Protein AF-A0A2V9UTZ0-F1 (afdb_monomer_lite)

Structure (mmCIF, N/CA/C/O backbone):
data_AF-A0A2V9UTZ0-F1
#
_entry.id   AF-A0A2V9UTZ0-F1
#
loop_
_atom_site.group_PDB
_atom_site.id
_atom_site.type_symbol
_atom_site.label_atom_id
_atom_site.label_alt_id
_atom_site.label_comp_id
_atom_site.label_asym_id
_atom_site.label_entity_id
_atom_site.label_seq_id
_atom_site.pdbx_PDB_ins_code
_atom_site.Cartn_x
_atom_site.Cartn_y
_atom_site.Cartn_z
_atom_site.occupancy
_atom_site.B_iso_or_equiv
_atom_site.auth_seq_id
_atom_site.auth_comp_id
_atom_site.auth_asym_id
_atom_site.auth_atom_id
_atom_site.pdbx_PDB_model_num
ATOM 1 N N . MET A 1 1 ? -20.875 19.526 -2.081 1.00 36.25 1 MET A N 1
ATOM 2 C CA . MET A 1 1 ? -20.129 18.302 -1.696 1.00 36.25 1 MET A CA 1
ATOM 3 C C . MET A 1 1 ? -19.630 18.525 -0.277 1.00 36.25 1 MET A C 1
ATOM 5 O O . MET A 1 1 ? -19.013 19.555 -0.045 1.00 36.25 1 MET A O 1
ATOM 9 N N . HIS A 1 2 ? -19.986 17.668 0.683 1.00 33.56 2 HIS A N 1
ATOM 10 C CA . HIS A 1 2 ? -19.673 17.905 2.100 1.00 33.56 2 HIS A CA 1
ATOM 11 C C . HIS A 1 2 ? -18.291 17.336 2.422 1.00 33.56 2 HIS A C 1
ATOM 13 O O . HIS A 1 2 ? -18.082 16.130 2.288 1.00 33.56 2 HIS A O 1
ATOM 19 N N . VAL A 1 3 ? -17.353 18.194 2.814 1.00 35.25 3 VAL A N 1
ATOM 20 C CA . VAL A 1 3 ? -15.988 17.794 3.173 1.00 35.25 3 VAL A CA 1
ATOM 21 C C . VAL A 1 3 ? -15.915 17.656 4.692 1.00 35.25 3 VAL A C 1
ATOM 23 O O . VAL A 1 3 ? -16.265 18.585 5.415 1.00 35.25 3 VAL A O 1
ATOM 26 N N . ARG A 1 4 ? -15.519 16.477 5.190 1.00 41.88 4 ARG A N 1
ATOM 27 C CA . ARG A 1 4 ? -15.403 16.212 6.633 1.00 41.88 4 ARG A CA 1
ATOM 28 C C . ARG A 1 4 ? -14.018 16.620 7.132 1.00 41.88 4 ARG A C 1
ATOM 30 O O . ARG A 1 4 ? -13.017 16.111 6.643 1.00 41.88 4 ARG A O 1
ATOM 37 N N . ARG A 1 5 ? -13.968 17.464 8.162 1.00 34.81 5 ARG A N 1
ATOM 38 C CA . ARG A 1 5 ? -12.756 17.758 8.939 1.00 34.81 5 ARG A CA 1
ATOM 39 C C . ARG A 1 5 ? -12.471 16.571 9.876 1.00 34.81 5 ARG A C 1
ATOM 41 O O . ARG A 1 5 ? -13.250 16.342 10.801 1.00 34.81 5 ARG A O 1
ATOM 48 N N . MET A 1 6 ? -11.409 15.792 9.651 1.00 32.22 6 MET A N 1
ATOM 49 C CA . MET A 1 6 ? -11.006 14.731 10.591 1.00 32.22 6 MET A CA 1
ATOM 50 C C . MET A 1 6 ? -10.227 15.344 11.766 1.00 32.22 6 MET A C 1
ATOM 52 O O . MET A 1 6 ? -9.135 15.873 11.600 1.00 32.22 6 MET A O 1
ATOM 56 N N . ARG A 1 7 ? -10.801 15.286 12.972 1.00 27.78 7 ARG A N 1
ATOM 57 C CA . ARG A 1 7 ? -10.094 15.444 14.256 1.00 27.78 7 ARG A CA 1
ATOM 58 C C . ARG A 1 7 ? -10.340 14.184 15.101 1.00 27.78 7 ARG A C 1
ATOM 60 O O . ARG A 1 7 ? -11.366 13.532 14.897 1.00 27.78 7 ARG A O 1
ATOM 67 N N . PRO A 1 8 ? -9.415 13.805 16.003 1.00 26.22 8 PRO A N 1
ATOM 68 C CA . PRO A 1 8 ? -9.357 12.450 16.542 1.00 26.22 8 PRO A CA 1
ATOM 69 C C . PRO A 1 8 ? -10.510 12.184 17.517 1.00 26.22 8 PRO A C 1
ATOM 71 O O . PRO A 1 8 ? -10.675 12.907 18.497 1.00 26.22 8 PRO A O 1
ATOM 74 N N . GLY A 1 9 ? -11.296 11.138 17.236 1.00 33.28 9 GLY A N 1
ATOM 75 C CA . GLY A 1 9 ? -12.363 10.639 18.114 1.00 33.28 9 GLY A CA 1
ATOM 76 C C . GLY A 1 9 ? -13.763 10.610 17.493 1.00 33.28 9 GLY A C 1
ATOM 77 O O . GLY A 1 9 ? -14.685 11.172 18.079 1.00 33.28 9 GLY A O 1
ATOM 78 N N . PHE A 1 10 ? -13.950 9.970 16.331 1.00 32.06 10 PHE A N 1
ATOM 79 C CA . PHE A 1 10 ? -15.261 9.911 15.670 1.00 32.06 10 PHE A CA 1
ATOM 80 C C . PHE A 1 10 ? -15.692 8.480 15.305 1.00 32.06 10 PHE A C 1
ATOM 82 O O . PHE A 1 10 ? -14.982 7.771 14.594 1.00 32.06 10 PHE A O 1
ATOM 89 N N . GLU A 1 11 ? -16.884 8.084 15.765 1.00 30.28 11 GLU A N 1
ATOM 90 C CA . GLU A 1 11 ? -17.618 6.895 15.315 1.00 30.28 11 GLU A CA 1
ATOM 91 C C . GLU A 1 11 ? -18.146 7.128 13.890 1.00 30.28 11 GLU A C 1
ATOM 93 O O . GLU A 1 11 ? -18.915 8.059 13.629 1.00 30.28 11 GLU A O 1
ATOM 98 N N . LEU A 1 12 ? -17.738 6.286 12.941 1.00 34.50 12 LEU A N 1
ATOM 99 C CA . LEU A 1 12 ? -18.191 6.374 11.556 1.00 34.50 12 LEU A CA 1
ATOM 100 C C . LEU A 1 12 ? -19.576 5.740 11.418 1.00 34.50 12 LEU A C 1
ATOM 102 O O . LEU A 1 12 ? -19.716 4.537 11.224 1.00 34.50 12 LEU A O 1
ATOM 106 N N . HIS A 1 13 ? -20.620 6.566 11.479 1.00 25.03 13 HIS A N 1
ATOM 107 C CA . HIS A 1 13 ? -21.911 6.182 10.920 1.00 25.03 13 HIS A CA 1
ATOM 108 C C . HIS A 1 13 ? -21.806 6.205 9.389 1.00 25.03 13 HIS A C 1
ATOM 110 O O . HIS A 1 13 ? -21.403 7.222 8.805 1.00 25.03 13 HIS A O 1
ATOM 116 N N . GLU A 1 14 ? -22.156 5.082 8.754 1.00 39.69 14 GLU A N 1
ATOM 117 C CA . GLU A 1 14 ? -22.289 4.930 7.304 1.00 39.69 14 GLU A CA 1
ATOM 118 C C . GLU A 1 14 ? -23.330 5.923 6.768 1.00 39.69 14 GLU A C 1
ATOM 120 O O . GLU A 1 14 ? -24.513 5.631 6.628 1.00 39.69 14 GLU A O 1
ATOM 125 N N . THR A 1 15 ? -22.889 7.133 6.448 1.00 31.72 15 THR A N 1
ATOM 126 C CA . THR A 1 15 ? -23.622 8.044 5.576 1.00 31.72 15 THR A CA 1
ATOM 127 C C . THR A 1 15 ? -22.707 8.389 4.418 1.00 31.72 15 THR A C 1
ATOM 129 O O . THR A 1 15 ? -21.852 9.253 4.555 1.00 31.72 15 THR A O 1
ATOM 132 N N . CYS A 1 16 ? -22.852 7.628 3.324 1.00 32.53 16 CYS A N 1
ATOM 133 C CA . CYS A 1 16 ? -22.818 7.978 1.888 1.00 32.53 16 CYS A CA 1
ATOM 134 C C . CYS A 1 16 ? -21.792 9.007 1.314 1.00 32.53 16 CYS A C 1
ATOM 136 O O . CYS A 1 16 ? -21.697 9.157 0.101 1.00 32.53 16 CYS A O 1
ATOM 138 N N . GLY A 1 17 ? -20.992 9.713 2.115 1.00 29.55 17 GLY A N 1
ATOM 139 C CA . GLY A 1 17 ? -20.201 10.886 1.724 1.00 29.55 17 GLY A CA 1
ATOM 140 C C . GLY A 1 17 ? -18.708 10.630 1.520 1.00 29.55 17 GLY A C 1
ATOM 141 O O . GLY A 1 17 ? -18.060 11.387 0.805 1.00 29.55 17 GLY A O 1
ATOM 142 N N . THR A 1 18 ? -18.152 9.543 2.061 1.00 35.81 18 THR A N 1
ATOM 143 C CA . THR A 1 18 ? -16.745 9.152 1.829 1.00 35.81 18 THR A CA 1
ATOM 144 C C . THR A 1 18 ? -16.517 8.576 0.431 1.00 35.81 18 THR A C 1
ATOM 146 O O . THR A 1 18 ? -15.389 8.528 -0.045 1.00 35.81 18 THR A O 1
ATOM 149 N N . ARG A 1 19 ? -17.590 8.197 -0.276 1.00 37.75 19 ARG A N 1
ATOM 150 C CA . ARG A 1 19 ? -17.518 7.580 -1.610 1.00 37.75 19 ARG A CA 1
ATOM 151 C C . ARG A 1 19 ? -17.192 8.573 -2.736 1.00 37.75 19 ARG A C 1
ATOM 153 O O . ARG A 1 19 ? -16.808 8.147 -3.819 1.00 37.75 19 ARG A O 1
ATOM 160 N N . LEU A 1 20 ? -17.336 9.881 -2.497 1.00 33.38 20 LEU A N 1
ATOM 161 C CA . LEU A 1 20 ? -17.210 10.920 -3.531 1.00 33.38 20 LEU A CA 1
ATOM 162 C C . LEU A 1 20 ? -15.952 11.787 -3.412 1.00 33.38 20 LEU A C 1
ATOM 164 O O . LEU A 1 20 ? -15.535 12.357 -4.418 1.00 33.38 20 LEU A O 1
ATOM 168 N N . LEU A 1 21 ? -15.315 11.850 -2.237 1.00 36.44 21 LEU A N 1
ATOM 169 C CA . LEU A 1 21 ? -14.061 12.596 -2.054 1.00 36.44 21 LEU A CA 1
ATOM 170 C C . LEU A 1 21 ? -12.923 12.046 -2.930 1.00 36.44 21 LEU A C 1
ATOM 172 O O . LEU A 1 21 ? -12.140 12.821 -3.466 1.00 36.44 21 LEU A O 1
ATOM 176 N N . PHE A 1 22 ? -12.912 10.740 -3.205 1.00 42.22 22 PHE A N 1
ATOM 177 C CA . PHE A 1 22 ? -11.868 10.117 -4.024 1.00 42.22 22 PHE A CA 1
ATOM 178 C C . PHE A 1 22 ? -12.169 10.064 -5.526 1.00 42.22 22 PHE A C 1
ATOM 180 O O . PHE A 1 22 ? -11.245 9.980 -6.330 1.00 42.22 22 PHE A O 1
ATOM 187 N N . HIS A 1 23 ? -13.437 10.156 -5.948 1.00 36.16 23 HIS A N 1
ATOM 188 C CA . HIS A 1 23 ? -13.762 10.119 -7.380 1.00 36.16 23 HIS A CA 1
ATOM 189 C C . HIS A 1 23 ? -13.484 11.447 -8.101 1.00 36.16 23 HIS A C 1
ATOM 191 O O . HIS A 1 23 ? -13.494 11.470 -9.328 1.00 36.16 23 HIS A O 1
ATOM 197 N N . LEU A 1 24 ? -13.232 12.534 -7.363 1.00 37.47 24 LEU A N 1
ATOM 198 C CA . LEU A 1 24 ? -12.964 13.867 -7.915 1.00 37.47 24 LEU A CA 1
ATOM 199 C C . LEU A 1 24 ? -11.537 14.372 -7.661 1.00 37.47 24 LEU A C 1
ATOM 201 O O . LEU A 1 24 ? -11.143 15.367 -8.260 1.00 37.47 24 LEU A O 1
ATOM 205 N N . MET A 1 25 ? -10.698 13.598 -6.965 1.00 34.91 25 MET A N 1
ATOM 206 C CA . MET A 1 25 ? -9.233 13.684 -7.085 1.00 34.91 25 MET A CA 1
ATOM 207 C C . MET A 1 25 ? -8.747 13.155 -8.457 1.00 34.91 25 MET A C 1
ATOM 209 O O . MET A 1 25 ? -7.658 12.612 -8.584 1.00 34.91 25 MET A O 1
ATOM 213 N N . LYS A 1 26 ? -9.577 13.230 -9.503 1.00 38.88 26 LYS A N 1
ATOM 214 C CA . LYS A 1 26 ? -9.289 12.706 -10.845 1.00 38.88 26 LYS A CA 1
ATOM 215 C C . LYS A 1 26 ? -8.538 13.689 -11.737 1.00 38.88 26 LYS A C 1
ATOM 217 O O . LYS A 1 26 ? -8.072 13.278 -12.792 1.00 38.88 26 LYS A O 1
ATOM 222 N N . CYS A 1 27 ? -8.413 14.956 -11.338 1.00 30.81 27 CYS A N 1
ATOM 223 C CA . CYS A 1 27 ? -7.984 15.999 -12.272 1.00 30.81 27 CYS A CA 1
ATOM 224 C C . CYS A 1 27 ? -6.836 16.904 -11.802 1.00 30.81 27 CYS A C 1
ATOM 226 O O . CYS A 1 27 ? -6.507 17.810 -12.557 1.00 30.81 27 CYS A O 1
ATOM 228 N N . TYR A 1 28 ? -6.206 16.706 -10.632 1.00 41.19 28 TYR A N 1
ATOM 229 C CA . TYR A 1 28 ? -5.175 17.672 -10.194 1.00 41.19 28 TYR A CA 1
ATOM 230 C C . TYR A 1 28 ? -3.821 17.138 -9.714 1.00 41.19 28 TYR A C 1
ATOM 232 O O . TYR A 1 28 ? -2.899 17.931 -9.595 1.00 41.19 28 TYR A O 1
ATOM 240 N N . ASN A 1 29 ? -3.621 15.828 -9.556 1.00 41.28 29 ASN A N 1
ATOM 241 C CA . ASN A 1 29 ? -2.290 15.289 -9.219 1.00 41.28 29 ASN A CA 1
ATOM 242 C C . ASN A 1 29 ? -1.691 14.437 -10.343 1.00 41.28 29 ASN A C 1
ATOM 244 O O . ASN A 1 29 ? -1.031 13.433 -10.111 1.00 41.28 29 ASN A O 1
ATOM 248 N N . ALA A 1 30 ? -1.899 14.866 -11.590 1.00 35.22 30 ALA A N 1
ATOM 249 C CA . ALA A 1 30 ? -1.302 14.227 -12.760 1.00 35.22 30 ALA A CA 1
ATOM 250 C C . ALA A 1 30 ? 0.136 14.695 -13.066 1.00 35.22 30 ALA A C 1
ATOM 252 O O . ALA A 1 30 ? 0.679 14.252 -14.072 1.00 35.22 30 ALA A O 1
ATOM 253 N N . TYR A 1 31 ? 0.766 15.565 -12.258 1.00 39.22 31 TYR A N 1
ATOM 254 C CA . TYR A 1 31 ? 2.017 16.198 -12.706 1.00 39.22 31 TYR A CA 1
ATOM 255 C C . TYR A 1 31 ? 3.186 16.367 -11.728 1.00 39.22 31 TYR A C 1
ATOM 257 O O . TYR A 1 31 ? 4.165 16.958 -12.158 1.00 39.22 31 TYR A O 1
ATOM 265 N N . ASN A 1 32 ? 3.191 15.839 -10.492 1.00 33.00 32 ASN A N 1
ATOM 266 C CA . ASN A 1 32 ? 4.404 15.975 -9.648 1.00 33.00 32 ASN A CA 1
ATOM 267 C C . ASN A 1 32 ? 4.699 14.885 -8.591 1.00 33.00 32 ASN A C 1
ATOM 269 O O . ASN A 1 32 ? 5.590 15.077 -7.772 1.00 33.00 32 ASN A O 1
ATOM 273 N N . SER A 1 33 ? 4.046 13.717 -8.597 1.00 33.78 33 SER A N 1
ATOM 274 C CA . SER A 1 33 ? 4.231 12.725 -7.508 1.00 33.78 33 SER A CA 1
ATOM 275 C C . SER A 1 33 ? 5.371 11.696 -7.706 1.00 33.78 33 SER A C 1
ATOM 277 O O . SER A 1 33 ? 5.552 10.819 -6.870 1.00 33.78 33 SER A O 1
ATOM 279 N N . TYR A 1 34 ? 6.201 11.773 -8.758 1.00 44.84 34 TYR A N 1
ATOM 280 C CA . TYR A 1 34 ? 7.215 10.721 -9.002 1.00 44.84 34 TYR A CA 1
ATOM 281 C C . TYR A 1 34 ? 8.632 11.174 -9.339 1.00 44.84 34 TYR A C 1
ATOM 283 O O . TYR A 1 34 ? 9.409 10.386 -9.867 1.00 44.84 34 TYR A O 1
ATOM 291 N N . ASN A 1 35 ? 9.011 12.390 -8.957 1.00 40.16 35 ASN A N 1
ATOM 292 C CA . ASN A 1 35 ? 10.421 12.754 -8.850 1.00 40.16 35 ASN A CA 1
ATOM 293 C C . ASN A 1 35 ? 10.686 13.223 -7.420 1.00 40.16 35 ASN A C 1
ATOM 295 O O . ASN A 1 35 ? 10.370 14.355 -7.078 1.00 40.16 35 ASN A O 1
ATOM 299 N N . GLY A 1 36 ? 11.260 12.358 -6.582 1.00 35.84 36 GLY A N 1
ATOM 300 C CA . GLY A 1 36 ? 11.850 12.802 -5.314 1.00 35.84 36 GLY A CA 1
ATOM 301 C C . GLY A 1 36 ? 11.216 12.284 -4.028 1.00 35.84 36 GLY A C 1
ATOM 302 O O . GLY A 1 36 ? 11.577 12.770 -2.960 1.00 35.84 36 GLY A O 1
ATOM 303 N N . GLY A 1 37 ? 10.369 11.255 -4.080 1.00 35.59 37 GLY A N 1
ATOM 304 C CA . GLY A 1 37 ? 10.267 10.343 -2.943 1.00 35.59 37 GLY A CA 1
ATOM 305 C C . GLY A 1 37 ? 11.599 9.612 -2.829 1.00 35.59 37 GLY A C 1
ATOM 306 O O . GLY A 1 37 ? 11.786 8.571 -3.454 1.00 35.59 37 GLY A O 1
ATOM 307 N N . SER A 1 38 ? 12.560 10.222 -2.133 1.00 38.72 38 SER A N 1
ATOM 308 C CA . SER A 1 38 ? 13.765 9.549 -1.671 1.00 38.72 38 SER A CA 1
ATOM 309 C C . SER A 1 38 ? 13.305 8.239 -1.046 1.00 38.72 38 SER A C 1
ATOM 311 O O . SER A 1 38 ? 12.709 8.243 0.028 1.00 38.72 38 SER A O 1
ATOM 313 N N . MET A 1 39 ? 13.557 7.112 -1.715 1.00 44.69 39 MET A N 1
ATOM 314 C CA . MET A 1 39 ? 13.852 5.906 -0.961 1.00 44.69 39 MET A CA 1
ATOM 315 C C . MET A 1 39 ? 14.998 6.335 -0.056 1.00 44.69 39 MET A C 1
ATOM 317 O O . MET A 1 39 ? 16.130 6.418 -0.533 1.00 44.69 39 MET A O 1
ATOM 321 N N . LYS A 1 40 ? 14.704 6.717 1.195 1.00 47.12 40 LYS A N 1
ATOM 322 C CA . LYS A 1 40 ? 15.730 6.935 2.211 1.00 47.12 40 LYS A CA 1
ATOM 323 C C . LYS A 1 40 ? 16.625 5.718 2.120 1.00 47.12 40 LYS A C 1
ATOM 325 O O . LYS A 1 40 ? 16.148 4.622 2.383 1.00 47.12 40 LYS A O 1
ATOM 330 N N . GLN A 1 41 ? 17.843 5.944 1.632 1.00 47.09 41 GLN A N 1
ATOM 331 C CA . GLN A 1 41 ? 18.779 4.977 1.065 1.00 47.09 41 GLN A CA 1
ATOM 332 C C . GLN A 1 41 ? 18.635 3.566 1.665 1.00 47.09 41 GLN A C 1
ATOM 334 O O . GLN A 1 41 ? 19.378 3.172 2.566 1.00 47.09 41 GLN A O 1
ATOM 339 N N . SER A 1 42 ? 17.677 2.782 1.171 1.00 57.75 42 SER A N 1
ATOM 340 C CA . SER A 1 42 ? 17.654 1.358 1.451 1.00 57.75 42 SER A CA 1
ATOM 341 C C . SER A 1 42 ? 18.832 0.787 0.677 1.00 57.75 42 SER A C 1
ATOM 343 O O . SER A 1 42 ? 19.100 1.180 -0.462 1.00 57.75 42 SER A O 1
ATOM 345 N N . ARG A 1 43 ? 19.629 -0.064 1.325 1.00 76.56 43 ARG A N 1
ATOM 346 C CA . ARG A 1 43 ? 20.765 -0.697 0.654 1.00 76.56 43 ARG A CA 1
ATOM 347 C C . ARG A 1 43 ? 20.217 -1.485 -0.530 1.00 76.56 43 ARG A C 1
ATOM 349 O O . ARG A 1 43 ? 19.523 -2.477 -0.337 1.00 76.56 43 ARG A O 1
ATOM 356 N N . THR A 1 44 ? 20.502 -1.023 -1.740 1.00 78.31 44 THR A N 1
ATOM 357 C CA . THR A 1 44 ? 20.091 -1.711 -2.958 1.00 78.31 44 THR A CA 1
ATOM 358 C C . THR A 1 44 ? 21.111 -2.785 -3.302 1.00 78.31 44 THR A C 1
ATOM 360 O O . THR A 1 44 ? 22.313 -2.632 -3.072 1.00 78.31 44 THR A O 1
ATOM 363 N N . MET A 1 45 ? 20.629 -3.891 -3.862 1.00 86.94 45 MET A N 1
ATOM 364 C CA . MET A 1 45 ? 21.480 -4.924 -4.437 1.00 86.94 45 MET A CA 1
ATOM 365 C C . MET A 1 45 ? 21.134 -5.112 -5.910 1.00 86.94 45 MET A C 1
ATOM 367 O O . MET A 1 45 ? 19.966 -5.065 -6.294 1.00 86.94 45 MET A O 1
ATOM 371 N N . VAL A 1 46 ? 22.153 -5.312 -6.747 1.00 88.88 46 VAL A N 1
ATOM 372 C CA . VAL A 1 46 ? 21.953 -5.539 -8.181 1.00 88.88 46 VAL A CA 1
ATOM 373 C C . VAL A 1 46 ? 21.704 -7.023 -8.418 1.00 88.88 46 VAL A C 1
ATOM 375 O O . VAL A 1 46 ? 22.579 -7.851 -8.172 1.00 88.88 46 VAL A O 1
ATOM 378 N N . LEU A 1 47 ? 20.522 -7.349 -8.937 1.00 86.62 47 LEU A N 1
ATOM 379 C CA . LEU A 1 47 ? 20.178 -8.691 -9.394 1.00 86.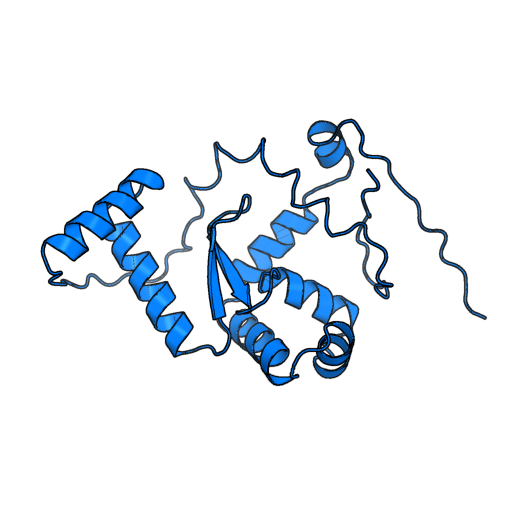62 47 LEU A CA 1
ATOM 380 C C . LEU A 1 47 ? 20.127 -8.721 -10.926 1.00 86.62 47 LEU A C 1
ATOM 382 O O . LEU A 1 47 ? 19.387 -7.960 -11.547 1.00 86.62 47 LEU A O 1
ATOM 386 N N . SER A 1 48 ? 20.880 -9.635 -11.541 1.00 89.25 48 SER A N 1
ATOM 387 C CA . SER A 1 48 ? 20.751 -9.924 -12.972 1.00 89.25 48 SER A CA 1
ATOM 388 C C . SER A 1 48 ? 19.646 -10.956 -13.190 1.00 89.25 48 SER A C 1
ATOM 390 O O . SER A 1 48 ? 19.711 -12.057 -12.644 1.00 89.25 48 SER A O 1
ATOM 392 N N . MET A 1 49 ? 18.629 -10.615 -13.986 1.00 87.94 49 MET A N 1
ATOM 393 C CA . MET A 1 49 ? 17.505 -11.507 -14.287 1.00 87.94 49 MET A CA 1
ATOM 394 C C . MET A 1 49 ? 17.325 -11.708 -15.791 1.00 87.94 49 MET A C 1
ATOM 396 O O . MET A 1 49 ? 17.506 -10.788 -16.591 1.00 87.94 49 MET A O 1
ATOM 400 N N . ARG A 1 50 ? 16.919 -12.919 -16.182 1.00 92.38 50 ARG A N 1
ATOM 401 C CA . ARG A 1 50 ? 16.546 -13.247 -17.562 1.00 92.38 50 ARG A CA 1
ATOM 402 C C . ARG A 1 50 ? 15.032 -13.332 -17.661 1.00 92.38 50 ARG A C 1
ATOM 404 O O . ARG A 1 50 ? 14.411 -14.175 -17.023 1.00 92.38 50 ARG A O 1
ATOM 411 N N . LEU A 1 51 ? 14.448 -12.469 -18.484 1.00 94.31 51 LEU A N 1
ATOM 412 C CA . LEU A 1 51 ? 13.021 -12.489 -18.786 1.00 94.31 51 LEU A CA 1
ATOM 413 C C . LEU A 1 51 ? 12.801 -13.022 -20.205 1.00 94.31 51 LEU A C 1
ATOM 415 O O . LEU A 1 51 ? 13.549 -12.645 -21.111 1.00 94.31 51 LEU A O 1
ATOM 419 N N . PRO A 1 52 ? 11.749 -13.827 -20.440 1.00 97.56 52 PRO A N 1
ATOM 420 C CA . PRO A 1 52 ? 11.291 -14.110 -21.794 1.00 97.56 52 PRO A CA 1
ATOM 421 C C . PRO A 1 52 ? 11.075 -12.809 -22.575 1.00 97.56 52 PRO A C 1
ATOM 423 O O . PRO A 1 52 ? 10.598 -11.820 -22.009 1.00 97.56 52 PRO A O 1
ATOM 426 N N . VAL A 1 53 ? 11.376 -12.809 -23.878 1.00 97.19 53 VAL A N 1
ATOM 427 C CA . VAL A 1 53 ? 11.325 -11.603 -24.732 1.00 97.19 53 VAL A CA 1
ATOM 428 C C . VAL A 1 53 ? 9.983 -10.873 -24.609 1.00 97.19 53 VAL A C 1
ATOM 430 O O . VAL A 1 53 ? 9.950 -9.657 -24.410 1.00 97.19 53 VAL A O 1
ATOM 433 N N . GLU A 1 54 ? 8.873 -11.612 -24.630 1.00 97.56 54 GLU A N 1
ATOM 434 C CA . GLU A 1 54 ? 7.527 -11.042 -24.501 1.00 97.56 54 GLU A CA 1
ATOM 435 C C . GLU A 1 54 ? 7.251 -10.446 -23.112 1.00 97.56 54 GLU A C 1
ATOM 437 O O . GLU A 1 54 ? 6.604 -9.402 -22.995 1.00 97.56 54 GLU A O 1
ATOM 442 N N . SER A 1 55 ? 7.799 -11.037 -22.046 1.00 96.75 55 SER A N 1
ATOM 443 C CA . SER A 1 55 ? 7.756 -10.440 -20.705 1.00 96.75 55 SER A CA 1
ATOM 444 C C . SER A 1 55 ? 8.569 -9.149 -20.645 1.00 96.75 55 SER A C 1
ATOM 446 O O . SER A 1 55 ? 8.069 -8.152 -20.132 1.00 96.75 55 SER A O 1
ATOM 448 N N . GLY A 1 56 ? 9.759 -9.117 -21.251 1.00 96.25 56 GLY A N 1
ATOM 449 C CA . GLY A 1 56 ? 10.569 -7.901 -21.353 1.00 96.25 56 GLY A CA 1
ATOM 450 C C . GLY A 1 56 ? 9.880 -6.779 -22.144 1.00 96.25 56 GLY A C 1
ATOM 451 O O . GLY A 1 56 ? 10.004 -5.604 -21.795 1.00 96.25 56 GLY A O 1
ATOM 452 N N . LYS A 1 57 ? 9.104 -7.110 -23.186 1.00 97.00 57 LYS A N 1
ATOM 453 C CA . LYS A 1 57 ? 8.264 -6.137 -23.912 1.00 97.00 57 LYS A CA 1
ATOM 454 C C . LYS A 1 57 ? 7.114 -5.614 -23.045 1.00 97.00 57 LYS A C 1
ATOM 456 O O . LYS A 1 57 ? 6.851 -4.413 -23.042 1.00 97.00 57 LYS A O 1
ATOM 461 N N . ARG A 1 58 ? 6.424 -6.487 -22.298 1.00 96.31 58 ARG A N 1
ATOM 462 C CA . ARG A 1 58 ? 5.365 -6.091 -21.344 1.00 96.31 58 ARG A CA 1
ATOM 463 C C . ARG A 1 58 ? 5.901 -5.171 -20.247 1.00 96.31 58 ARG A C 1
ATOM 465 O O . ARG A 1 58 ? 5.308 -4.127 -19.998 1.00 96.31 58 ARG A O 1
ATOM 472 N N . LEU A 1 59 ? 7.041 -5.523 -19.660 1.00 95.44 59 LEU A N 1
ATOM 473 C CA . LEU A 1 59 ? 7.723 -4.724 -18.646 1.00 95.44 59 LEU A CA 1
ATOM 474 C C . LEU A 1 59 ? 8.076 -3.328 -19.173 1.00 95.44 59 LEU A C 1
ATOM 476 O O . LEU A 1 59 ? 7.743 -2.335 -18.536 1.00 95.44 59 LEU A O 1
ATOM 480 N N . ARG A 1 60 ? 8.681 -3.234 -20.366 1.00 95.19 60 ARG A N 1
ATOM 481 C CA . ARG A 1 60 ? 8.998 -1.939 -20.990 1.00 95.19 60 ARG A CA 1
ATOM 482 C C . ARG A 1 60 ? 7.761 -1.079 -21.235 1.00 95.19 60 ARG A C 1
ATOM 484 O O . ARG A 1 60 ? 7.816 0.126 -21.032 1.00 95.19 60 ARG A O 1
ATOM 491 N N . ARG A 1 61 ? 6.625 -1.681 -21.605 1.00 95.19 61 ARG A N 1
ATOM 492 C CA . ARG A 1 61 ? 5.354 -0.946 -21.719 1.00 95.19 61 ARG A CA 1
ATOM 493 C C . ARG A 1 61 ? 4.888 -0.378 -20.380 1.00 95.19 61 ARG A C 1
ATOM 495 O O . ARG A 1 61 ? 4.389 0.740 -20.353 1.00 95.19 61 ARG A O 1
ATOM 502 N N . ILE A 1 62 ? 5.039 -1.124 -19.285 1.00 91.25 62 ILE A N 1
ATOM 503 C CA . ILE A 1 62 ? 4.745 -0.614 -17.937 1.00 91.25 62 ILE A CA 1
ATOM 504 C C . ILE A 1 62 ? 5.686 0.548 -17.617 1.00 91.25 62 ILE A C 1
ATOM 506 O O . ILE A 1 62 ? 5.203 1.630 -17.311 1.00 91.25 62 ILE A O 1
ATOM 510 N N . ALA A 1 63 ? 6.995 0.353 -17.783 1.00 92.25 63 ALA A N 1
ATOM 511 C CA . ALA A 1 63 ? 8.005 1.369 -17.503 1.00 92.25 63 ALA A CA 1
ATOM 512 C C . ALA A 1 63 ? 7.720 2.690 -18.243 1.00 92.25 63 ALA A C 1
ATOM 514 O O . ALA A 1 63 ? 7.599 3.740 -17.617 1.00 92.25 63 ALA A O 1
ATOM 515 N N . ASN A 1 64 ? 7.467 2.616 -19.553 1.00 92.38 64 ASN A N 1
ATOM 516 C CA . ASN A 1 64 ? 7.182 3.787 -20.383 1.00 92.38 64 ASN A CA 1
ATOM 517 C C . ASN A 1 64 ? 5.917 4.544 -19.949 1.00 92.38 64 ASN A C 1
ATOM 519 O O . ASN A 1 64 ? 5.900 5.768 -20.012 1.00 92.38 64 ASN A O 1
ATOM 523 N N . ARG A 1 65 ? 4.862 3.846 -19.497 1.00 88.12 65 ARG A N 1
ATOM 524 C CA . ARG A 1 65 ? 3.619 4.499 -19.037 1.00 88.12 65 ARG A CA 1
ATOM 525 C C . ARG A 1 65 ? 3.816 5.339 -17.777 1.00 88.12 65 ARG A C 1
ATOM 527 O O . ARG A 1 65 ? 3.064 6.284 -17.576 1.00 88.12 65 ARG A O 1
ATOM 534 N N . HIS A 1 66 ? 4.799 4.990 -16.953 1.00 81.94 66 HIS A N 1
ATOM 535 C CA . HIS A 1 66 ? 5.074 5.668 -15.687 1.00 81.94 66 HIS A CA 1
ATOM 536 C C . HIS A 1 66 ? 6.346 6.532 -15.726 1.00 81.94 66 HIS A C 1
ATOM 538 O O . HIS A 1 66 ? 6.728 7.083 -14.699 1.00 81.94 66 HIS A O 1
ATOM 544 N N . GLY A 1 67 ? 7.010 6.654 -16.885 1.00 87.69 67 GLY A N 1
ATOM 545 C CA . GLY A 1 67 ? 8.280 7.381 -17.004 1.00 87.69 67 GLY A CA 1
ATOM 546 C C . GLY A 1 67 ? 9.449 6.712 -16.270 1.00 87.69 67 GLY A C 1
ATOM 547 O O . GLY A 1 67 ? 10.400 7.384 -15.887 1.00 87.69 67 GLY A O 1
ATOM 548 N N . TRP A 1 68 ? 9.377 5.400 -16.042 1.00 89.06 68 TRP A N 1
ATOM 549 C CA . TRP A 1 68 ? 10.395 4.623 -15.331 1.00 89.06 68 TRP A CA 1
ATOM 550 C C . TRP A 1 68 ? 11.403 3.991 -16.286 1.00 89.06 68 TRP A C 1
ATOM 552 O O . TRP A 1 68 ? 11.093 3.714 -17.449 1.00 89.06 68 TRP A O 1
ATOM 562 N N . THR A 1 69 ? 12.591 3.657 -15.778 1.00 92.06 69 THR A N 1
ATOM 563 C CA . THR A 1 69 ? 13.473 2.736 -16.499 1.00 92.06 69 THR A CA 1
ATOM 564 C C . THR A 1 69 ? 12.940 1.302 -16.406 1.00 92.06 69 THR A C 1
ATOM 566 O O . THR A 1 69 ? 12.155 0.946 -15.521 1.00 92.06 69 THR A O 1
ATOM 569 N N . ALA A 1 70 ? 13.390 0.426 -17.310 1.00 91.44 70 ALA A N 1
ATOM 570 C CA . ALA A 1 70 ? 13.066 -0.998 -17.219 1.00 91.44 70 ALA A CA 1
ATOM 571 C C . ALA A 1 70 ? 13.575 -1.624 -15.905 1.00 91.44 70 ALA A C 1
ATOM 573 O O . ALA A 1 70 ? 12.941 -2.542 -15.384 1.00 91.44 70 ALA A O 1
ATOM 574 N N . SER A 1 71 ? 14.688 -1.116 -15.364 1.00 90.12 71 SER A N 1
ATOM 575 C CA . SER A 1 71 ? 15.241 -1.563 -14.084 1.00 90.12 71 SER A CA 1
ATOM 576 C C . SER A 1 71 ? 14.335 -1.163 -12.920 1.00 90.12 71 SER A C 1
ATOM 578 O O . SER A 1 71 ? 13.986 -2.020 -12.113 1.00 90.12 71 SER A O 1
ATOM 580 N N . ASP A 1 72 ? 13.869 0.089 -12.879 1.00 89.94 72 ASP A N 1
ATOM 581 C CA . ASP A 1 72 ? 12.972 0.573 -11.816 1.00 89.94 72 ASP A CA 1
ATOM 582 C C . ASP A 1 72 ? 11.649 -0.194 -11.806 1.00 89.94 72 ASP A C 1
ATOM 584 O O . ASP A 1 72 ? 11.180 -0.634 -10.757 1.00 89.94 72 ASP A O 1
ATOM 588 N N . ALA A 1 73 ? 11.064 -0.409 -12.989 1.00 91.38 73 ALA A N 1
ATOM 589 C CA . ALA A 1 73 ? 9.853 -1.208 -13.124 1.00 91.38 73 ALA A CA 1
ATOM 590 C C . ALA A 1 73 ? 10.079 -2.661 -12.671 1.00 91.38 73 ALA A C 1
ATOM 592 O O . ALA A 1 73 ? 9.197 -3.251 -12.051 1.00 91.38 73 ALA A O 1
ATOM 593 N N . SER A 1 74 ? 11.255 -3.235 -12.952 1.00 92.56 74 SER A N 1
ATOM 594 C CA . SER A 1 74 ? 11.599 -4.596 -12.515 1.00 92.56 74 SER A CA 1
ATOM 595 C C . SER A 1 74 ? 11.711 -4.679 -11.000 1.00 92.56 74 SER A C 1
ATOM 597 O O . SER A 1 74 ? 11.066 -5.530 -10.397 1.00 92.56 74 SER A O 1
ATOM 599 N N . ALA A 1 75 ? 12.493 -3.784 -10.390 1.00 91.19 75 ALA A N 1
ATOM 600 C CA . ALA A 1 75 ? 12.700 -3.749 -8.947 1.00 91.19 75 ALA A CA 1
ATOM 601 C C . ALA A 1 75 ? 11.366 -3.606 -8.203 1.00 91.19 75 ALA A C 1
ATOM 603 O O . ALA A 1 75 ? 11.080 -4.387 -7.302 1.00 91.19 75 ALA A O 1
ATOM 604 N N . ARG A 1 76 ? 10.499 -2.688 -8.653 1.00 90.44 76 ARG A N 1
ATOM 605 C CA . ARG A 1 76 ? 9.159 -2.491 -8.078 1.00 90.44 76 ARG A CA 1
ATOM 606 C C . ARG A 1 76 ? 8.289 -3.737 -8.179 1.00 90.44 76 ARG A C 1
ATOM 608 O O . ARG A 1 76 ? 7.731 -4.173 -7.183 1.00 90.44 76 ARG A O 1
ATOM 615 N N . LEU A 1 77 ? 8.179 -4.334 -9.366 1.00 92.19 77 LEU A N 1
ATOM 616 C CA . LEU A 1 77 ? 7.321 -5.508 -9.555 1.00 92.19 77 LEU A CA 1
ATOM 617 C C . LEU A 1 77 ? 7.820 -6.734 -8.780 1.00 92.19 77 LEU A C 1
ATOM 619 O O . LEU A 1 77 ? 6.999 -7.544 -8.346 1.00 92.19 77 LEU A O 1
ATOM 623 N N . VAL A 1 78 ? 9.139 -6.872 -8.608 1.00 94.25 78 VAL A N 1
ATOM 624 C CA . VAL A 1 78 ? 9.739 -7.913 -7.763 1.00 94.25 78 VAL A CA 1
ATOM 625 C C . VAL A 1 78 ? 9.405 -7.663 -6.297 1.00 94.25 78 VAL A C 1
ATOM 627 O O . VAL A 1 78 ? 8.851 -8.559 -5.668 1.00 94.25 78 VAL A O 1
ATOM 630 N N . GLU A 1 79 ? 9.641 -6.455 -5.781 1.00 92.56 79 GLU A N 1
ATOM 631 C CA . GLU A 1 79 ? 9.297 -6.086 -4.400 1.00 92.56 79 GLU A CA 1
ATOM 632 C C . GLU A 1 79 ? 7.808 -6.286 -4.103 1.00 92.56 79 GLU A C 1
ATOM 634 O O . GLU A 1 79 ? 7.431 -6.934 -3.131 1.00 92.56 79 GLU A O 1
ATOM 639 N N . GLU A 1 80 ? 6.929 -5.826 -4.991 1.00 95.19 80 GLU A N 1
ATOM 640 C CA . GLU A 1 80 ? 5.486 -6.042 -4.866 1.00 95.19 80 GLU A CA 1
ATOM 641 C C . GLU A 1 80 ? 5.106 -7.530 -4.926 1.00 95.19 80 GLU A C 1
ATOM 643 O O . GLU A 1 80 ? 4.116 -7.955 -4.331 1.00 95.19 80 GLU A O 1
ATOM 648 N N . GLY A 1 81 ? 5.846 -8.338 -5.689 1.00 96.00 81 GLY A N 1
ATOM 649 C CA . GLY A 1 81 ? 5.687 -9.790 -5.733 1.00 96.00 81 GLY A CA 1
ATOM 650 C C . GLY A 1 81 ? 6.061 -10.451 -4.409 1.00 96.00 81 GLY A C 1
ATOM 651 O O . GLY A 1 81 ? 5.266 -11.228 -3.882 1.00 96.00 81 GLY A O 1
ATOM 652 N N . LEU A 1 82 ? 7.223 -10.096 -3.858 1.00 95.94 82 LEU A N 1
ATOM 653 C CA . LEU A 1 82 ? 7.714 -10.603 -2.575 1.00 95.94 82 LEU A CA 1
ATOM 654 C C . LEU A 1 82 ? 6.760 -10.228 -1.441 1.00 95.94 82 LEU A C 1
ATOM 656 O O . LEU A 1 82 ? 6.265 -11.107 -0.738 1.00 95.94 82 LEU A O 1
ATOM 660 N N . ARG A 1 83 ? 6.351 -8.960 -1.359 1.00 96.19 83 ARG A N 1
ATOM 661 C CA . ARG A 1 83 ? 5.396 -8.501 -0.340 1.00 96.19 83 ARG A CA 1
ATOM 662 C C . ARG A 1 83 ? 4.038 -9.195 -0.443 1.00 96.19 83 ARG A C 1
ATOM 664 O O . ARG A 1 83 ? 3.451 -9.541 0.574 1.00 96.19 83 ARG A O 1
ATOM 671 N N . ARG A 1 84 ? 3.530 -9.465 -1.652 1.00 96.88 84 ARG A N 1
ATOM 672 C CA . ARG A 1 84 ? 2.295 -10.261 -1.821 1.00 96.88 84 ARG A CA 1
ATOM 673 C C . ARG A 1 84 ? 2.454 -11.717 -1.386 1.00 96.88 84 ARG A C 1
ATOM 675 O O . ARG A 1 84 ? 1.457 -12.344 -1.042 1.00 96.88 84 ARG A O 1
ATOM 682 N N . SER A 1 85 ? 3.669 -12.260 -1.435 1.00 96.81 85 SER A N 1
ATOM 683 C CA . SER A 1 85 ? 3.952 -13.611 -0.942 1.00 96.81 85 SER A CA 1
ATOM 684 C C . SER A 1 85 ? 4.096 -13.667 0.582 1.00 96.81 85 SER A C 1
ATOM 686 O O . SER A 1 85 ? 3.741 -14.674 1.186 1.00 96.81 85 SER A O 1
ATOM 688 N N . GLU A 1 86 ? 4.552 -12.576 1.202 1.00 96.44 86 GLU A N 1
ATOM 689 C CA . GLU A 1 86 ? 4.775 -12.467 2.649 1.00 96.44 86 GLU A CA 1
ATOM 690 C C . GLU A 1 86 ? 3.515 -12.039 3.417 1.00 96.44 86 GLU A C 1
ATOM 692 O O . GLU A 1 86 ? 3.279 -12.498 4.535 1.00 96.44 86 GLU A O 1
ATOM 697 N N . PHE A 1 87 ? 2.676 -11.188 2.817 1.00 96.75 87 PHE A N 1
ATOM 698 C CA . PHE A 1 87 ? 1.506 -10.600 3.469 1.00 96.75 87 PHE A CA 1
ATOM 699 C C . PHE A 1 87 ? 0.203 -11.026 2.789 1.00 96.75 87 PHE A C 1
ATOM 701 O O . PHE A 1 87 ? -0.053 -10.749 1.614 1.00 96.75 87 PHE A O 1
ATOM 708 N N . ALA A 1 88 ? -0.672 -11.669 3.564 1.00 96.25 88 ALA A N 1
ATOM 709 C CA . ALA A 1 88 ? -1.984 -12.100 3.096 1.00 96.25 88 ALA A CA 1
ATOM 710 C C . ALA A 1 88 ? -2.896 -10.911 2.748 1.00 96.25 88 ALA A C 1
ATOM 712 O O . ALA A 1 88 ? -2.813 -9.839 3.341 1.00 96.25 88 ALA A O 1
ATOM 713 N N . PHE A 1 89 ? -3.831 -11.130 1.820 1.00 96.69 89 PHE A N 1
ATOM 714 C CA . PHE A 1 89 ? -4.838 -10.145 1.405 1.00 96.69 89 PHE A CA 1
ATOM 715 C C . PHE A 1 89 ? -4.268 -8.820 0.872 1.00 96.69 89 PHE A C 1
ATOM 717 O O . PHE A 1 89 ? -5.006 -7.840 0.817 1.00 96.69 89 PHE A O 1
ATOM 724 N N . LEU A 1 90 ? -3.002 -8.783 0.455 1.00 95.56 90 LEU A N 1
ATOM 725 C CA . LEU A 1 90 ? -2.345 -7.594 -0.082 1.00 95.56 90 LEU A CA 1
ATOM 726 C C . LEU A 1 90 ? -2.459 -7.522 -1.612 1.00 95.56 90 LEU A C 1
ATOM 728 O O . LEU A 1 90 ? -2.338 -8.525 -2.318 1.00 95.56 90 LEU A O 1
ATOM 732 N N . ASP A 1 91 ? -2.669 -6.324 -2.139 1.00 95.31 91 ASP A N 1
ATOM 733 C CA . ASP A 1 91 ? -2.618 -6.015 -3.567 1.00 95.31 91 ASP A CA 1
ATOM 734 C C . ASP A 1 91 ? -1.973 -4.639 -3.784 1.00 95.31 91 ASP A C 1
ATOM 736 O O . ASP A 1 91 ? -1.999 -3.804 -2.885 1.00 95.31 91 ASP A O 1
ATOM 740 N N . PHE A 1 92 ? -1.427 -4.376 -4.972 1.00 94.38 92 PHE A N 1
ATOM 741 C CA . PHE A 1 92 ? -0.838 -3.075 -5.314 1.00 94.38 92 PHE A CA 1
ATOM 742 C C . PHE A 1 92 ? -1.572 -2.453 -6.490 1.00 94.38 92 PHE A C 1
ATOM 744 O O . PHE A 1 92 ? -1.650 -3.042 -7.575 1.00 94.38 92 PHE A O 1
ATOM 751 N N . ARG A 1 93 ? -2.099 -1.245 -6.286 1.00 90.81 93 ARG A N 1
ATOM 752 C CA . ARG A 1 93 ? -2.968 -0.579 -7.261 1.00 90.81 93 ARG A CA 1
ATOM 753 C C . ARG A 1 93 ? -2.561 0.859 -7.474 1.00 90.81 93 ARG A C 1
ATOM 755 O O . ARG A 1 93 ? -2.137 1.534 -6.542 1.00 90.81 93 ARG A O 1
ATOM 762 N N . ASP A 1 94 ? -2.746 1.314 -8.705 1.00 86.75 94 ASP A N 1
ATOM 763 C CA . ASP A 1 94 ? -2.555 2.710 -9.063 1.00 86.75 94 ASP A CA 1
ATOM 764 C C . ASP A 1 94 ? -3.761 3.529 -8.593 1.00 86.75 94 ASP A C 1
ATOM 766 O O . ASP A 1 94 ? -4.916 3.171 -8.839 1.00 86.75 94 ASP A O 1
ATOM 770 N N . SER A 1 95 ? -3.479 4.641 -7.926 1.00 81.94 95 SER A N 1
ATOM 771 C CA . SER A 1 95 ? -4.454 5.636 -7.492 1.00 81.94 95 SER A CA 1
ATOM 772 C C . SER A 1 95 ? -3.955 7.044 -7.849 1.00 81.94 95 SER A C 1
ATOM 774 O O . SER A 1 95 ? -2.797 7.203 -8.241 1.00 81.94 95 SER A O 1
ATOM 776 N N . PRO A 1 96 ? -4.783 8.094 -7.708 1.00 76.19 96 PRO A N 1
ATOM 777 C CA . PRO A 1 96 ? -4.312 9.473 -7.843 1.00 76.19 96 PRO A CA 1
ATOM 778 C C . PRO A 1 96 ? -3.262 9.885 -6.802 1.00 76.19 96 PRO A C 1
ATOM 780 O O . PRO A 1 96 ? -2.443 10.749 -7.089 1.00 76.19 96 PRO A O 1
ATOM 783 N N . ALA A 1 97 ? -3.265 9.252 -5.623 1.00 74.56 97 ALA A N 1
ATOM 784 C CA . ALA A 1 97 ? -2.201 9.363 -4.616 1.00 74.56 97 ALA A CA 1
ATOM 785 C C . ALA A 1 97 ? -1.007 8.442 -4.938 1.00 74.56 97 ALA A C 1
ATOM 787 O O . ALA A 1 97 ? -0.123 8.207 -4.119 1.00 74.56 97 ALA A O 1
ATOM 788 N N . GLY A 1 98 ? -1.007 7.872 -6.141 1.00 82.69 98 GLY A N 1
ATOM 789 C CA . GLY A 1 98 ? 0.012 6.980 -6.626 1.00 82.69 98 GLY A CA 1
ATOM 790 C C . GLY A 1 98 ? -0.277 5.495 -6.434 1.00 82.69 98 GLY A C 1
ATOM 791 O O . GLY A 1 98 ? -1.354 5.083 -6.000 1.00 82.69 98 GLY A O 1
ATOM 792 N N . ARG A 1 99 ? 0.696 4.667 -6.816 1.00 88.69 99 ARG A N 1
ATOM 793 C CA . ARG A 1 99 ? 0.699 3.221 -6.612 1.00 88.69 99 ARG A CA 1
ATOM 794 C C . ARG A 1 99 ? 0.871 2.895 -5.128 1.00 88.69 99 ARG A C 1
ATOM 796 O O . ARG A 1 99 ? 1.939 3.136 -4.577 1.00 88.69 99 ARG A O 1
ATOM 803 N N . GLN A 1 100 ? -0.175 2.359 -4.504 1.00 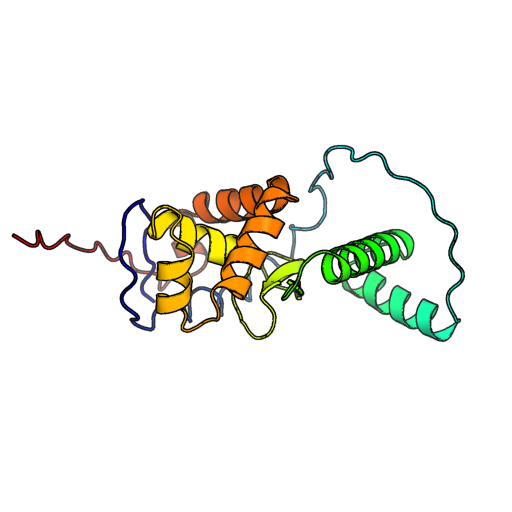92.25 100 GLN A N 1
ATOM 804 C CA . GLN A 1 100 ? -0.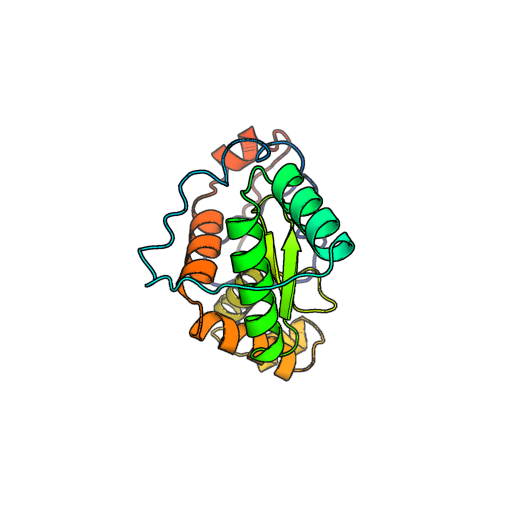240 2.094 -3.062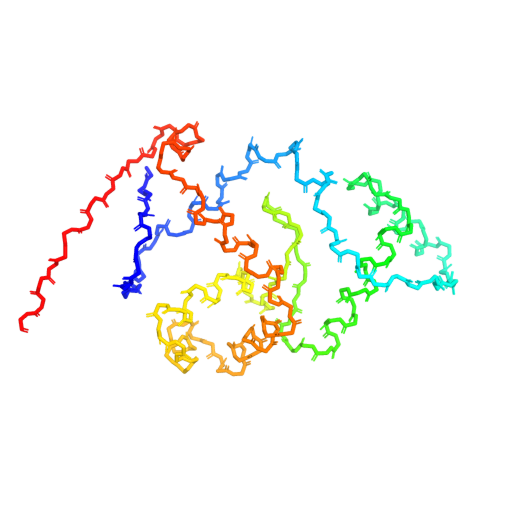 1.00 92.25 100 GLN A CA 1
ATOM 805 C C . GLN A 1 100 ? -0.610 0.633 -2.772 1.00 92.25 100 GLN A C 1
ATOM 807 O O . GLN A 1 100 ? -1.122 -0.082 -3.641 1.00 92.25 100 GLN A O 1
ATOM 812 N N . ALA A 1 101 ? -0.366 0.207 -1.533 1.00 95.75 101 ALA A N 1
ATOM 813 C CA . ALA A 1 101 ? -0.822 -1.066 -0.995 1.00 95.75 101 ALA A CA 1
ATOM 814 C C . ALA A 1 101 ? -2.317 -1.014 -0.635 1.00 95.75 101 ALA A C 1
ATOM 816 O O . ALA A 1 101 ? -2.780 -0.113 0.069 1.00 95.75 101 ALA A O 1
ATOM 817 N N . TYR A 1 102 ? -3.066 -2.014 -1.088 1.00 97.00 102 TYR A N 1
ATOM 818 C CA . TYR A 1 102 ? -4.501 -2.181 -0.890 1.00 97.00 102 TYR A CA 1
ATOM 819 C C . TYR A 1 102 ? -4.827 -3.536 -0.292 1.00 97.00 102 TYR A C 1
ATOM 821 O O . TYR A 1 102 ? -4.115 -4.522 -0.473 1.00 97.00 102 TYR A O 1
ATOM 829 N N . ILE A 1 103 ? -5.989 -3.591 0.348 1.00 97.12 103 ILE A N 1
ATOM 830 C CA . ILE A 1 103 ? -6.582 -4.850 0.757 1.00 97.12 103 ILE A CA 1
ATOM 831 C C . ILE A 1 103 ? -7.336 -5.494 -0.419 1.00 97.12 103 ILE A C 1
ATOM 833 O O . ILE A 1 103 ? -8.229 -4.901 -1.029 1.00 97.12 103 ILE A O 1
ATOM 837 N N . GLN A 1 104 ? -7.018 -6.753 -0.716 1.00 95.69 104 GLN A N 1
ATOM 838 C CA . GLN A 1 104 ? -7.655 -7.562 -1.755 1.00 95.69 104 GLN A CA 1
ATOM 839 C C . GLN A 1 104 ? -9.173 -7.635 -1.573 1.00 95.69 104 GLN A C 1
ATOM 841 O O . GLN A 1 104 ? -9.693 -7.783 -0.464 1.00 95.69 104 GLN A O 1
ATOM 846 N N . GLY A 1 105 ? -9.915 -7.548 -2.679 1.00 93.31 105 GLY A N 1
ATOM 847 C CA . GLY A 1 105 ? -11.383 -7.540 -2.652 1.00 93.31 105 GLY A CA 1
ATOM 848 C C . GLY A 1 105 ? -11.985 -6.342 -1.906 1.00 93.31 105 GLY A C 1
ATOM 849 O O . GLY A 1 105 ? -13.130 -6.409 -1.474 1.00 93.31 105 GLY A O 1
ATOM 850 N N . SER A 1 106 ? -11.210 -5.274 -1.707 1.00 93.44 106 SER A N 1
ATOM 851 C CA . SER A 1 106 ? -11.648 -4.003 -1.138 1.00 93.44 106 SER A CA 1
ATOM 852 C C . SER A 1 106 ? -11.194 -2.840 -2.021 1.00 93.44 106 SER A C 1
ATOM 854 O O . SER A 1 106 ? -10.331 -2.996 -2.888 1.00 93.44 106 SER A O 1
ATOM 856 N N . THR A 1 107 ? -11.794 -1.672 -1.809 1.00 92.50 107 THR A N 1
ATOM 857 C CA . THR A 1 107 ? -11.314 -0.387 -2.330 1.00 92.50 107 THR A CA 1
ATOM 858 C C . THR A 1 107 ? -10.435 0.359 -1.329 1.00 92.50 107 THR A C 1
ATOM 860 O O . THR A 1 107 ? -9.988 1.446 -1.662 1.00 92.50 107 THR A O 1
ATOM 863 N N . LEU A 1 108 ? -10.222 -0.187 -0.126 1.00 95.38 108 LEU A N 1
ATOM 864 C CA . LEU A 1 108 ? -9.445 0.463 0.928 1.00 95.38 108 LEU A CA 1
ATOM 865 C C . LEU A 1 108 ? -7.949 0.174 0.787 1.00 95.38 108 LEU A C 1
ATOM 867 O O . LEU A 1 108 ? -7.535 -0.993 0.737 1.00 95.38 108 LEU A O 1
ATOM 871 N N . ALA A 1 109 ? -7.164 1.244 0.759 1.00 96.38 109 ALA A N 1
ATOM 872 C CA . ALA A 1 109 ? -5.722 1.214 0.929 1.00 96.38 109 ALA A CA 1
ATOM 873 C C . ALA A 1 109 ? -5.364 0.840 2.376 1.00 96.38 109 ALA A C 1
ATOM 875 O O . ALA A 1 109 ? -6.159 1.027 3.302 1.00 96.38 109 ALA A O 1
ATOM 876 N N . ILE A 1 110 ? -4.153 0.324 2.594 1.00 97.19 110 ILE A N 1
ATOM 877 C CA . ILE A 1 110 ? -3.705 -0.077 3.937 1.00 97.19 110 ILE A CA 1
ATOM 878 C C . ILE A 1 110 ? -3.740 1.111 4.905 1.00 97.19 110 ILE A C 1
ATOM 880 O O . ILE A 1 110 ? -4.247 0.983 6.018 1.00 97.19 110 ILE A O 1
ATOM 884 N N . TRP A 1 111 ? -3.279 2.284 4.468 1.00 95.69 111 TRP A N 1
ATOM 885 C CA . TRP A 1 111 ? -3.271 3.490 5.296 1.00 95.69 111 TRP A CA 1
ATOM 886 C C . TRP A 1 111 ? -4.684 3.928 5.727 1.00 95.69 111 TRP A C 1
ATOM 888 O O . TRP A 1 111 ? -4.868 4.367 6.862 1.00 95.69 111 TRP A O 1
ATOM 898 N N . GLU A 1 112 ? -5.708 3.724 4.888 1.00 95.62 112 GLU A N 1
ATOM 899 C CA . GLU A 1 112 ? -7.109 4.010 5.237 1.00 95.62 112 GLU A CA 1
ATOM 900 C C . GLU A 1 112 ? -7.621 3.052 6.319 1.00 95.62 112 GLU A C 1
ATOM 902 O O . GLU A 1 112 ? -8.303 3.467 7.260 1.00 95.62 112 GLU A O 1
ATOM 907 N N . VAL A 1 113 ? -7.251 1.769 6.237 1.00 97.31 113 VAL A N 1
ATOM 908 C CA . VAL A 1 113 ? -7.548 0.794 7.299 1.00 97.31 113 VAL A CA 1
ATOM 909 C C . VAL A 1 113 ? -6.855 1.195 8.604 1.00 97.31 113 VAL A C 1
ATOM 911 O O . VAL A 1 113 ? -7.448 1.068 9.677 1.00 97.31 113 VAL A O 1
ATOM 914 N N . MET A 1 114 ? -5.648 1.760 8.533 1.00 97.44 114 MET A N 1
ATOM 915 C CA . MET A 1 114 ? -4.956 2.276 9.715 1.00 97.44 114 MET A CA 1
ATOM 916 C C . MET A 1 114 ? -5.656 3.492 10.334 1.00 97.44 114 MET A C 1
ATOM 918 O O . MET A 1 114 ? -5.710 3.589 11.560 1.00 97.44 114 MET A O 1
ATOM 922 N N . LEU A 1 115 ? -6.270 4.378 9.544 1.00 95.44 115 LEU A N 1
ATOM 923 C CA . LEU A 1 115 ? -7.110 5.459 10.082 1.00 95.44 115 LEU A CA 1
ATOM 924 C C . LEU A 1 115 ? -8.355 4.930 10.810 1.00 95.44 115 LEU A C 1
ATOM 926 O O . LEU A 1 115 ? -8.743 5.464 11.857 1.00 95.44 115 LEU A O 1
ATOM 930 N N . LEU A 1 116 ? -8.961 3.853 10.299 1.00 95.75 116 LEU A N 1
ATOM 931 C CA . LEU A 1 116 ? -10.055 3.167 10.992 1.00 95.75 116 LEU A CA 1
ATOM 932 C C . LEU A 1 116 ? -9.567 2.577 12.313 1.00 95.75 116 LEU A C 1
ATOM 934 O O . LEU A 1 116 ? -10.165 2.838 13.353 1.00 95.75 116 LEU A O 1
ATOM 938 N N . LEU A 1 117 ? -8.447 1.855 12.302 1.00 96.31 117 LEU A N 1
ATOM 939 C CA . LEU A 1 117 ? -7.851 1.301 13.517 1.00 96.31 117 LEU A CA 1
ATOM 940 C C . LEU A 1 117 ? -7.561 2.386 14.559 1.00 96.31 117 LEU A C 1
ATOM 942 O O . LEU A 1 117 ? -7.926 2.200 15.717 1.00 96.31 117 LEU A O 1
ATOM 946 N N . ARG A 1 118 ? -7.009 3.545 14.170 1.00 94.88 118 ARG A N 1
ATOM 947 C CA . ARG A 1 118 ? -6.832 4.695 15.081 1.00 94.88 118 ARG A CA 1
ATOM 948 C C . ARG A 1 118 ? -8.161 5.140 15.702 1.00 94.88 118 ARG A C 1
ATOM 950 O O . ARG A 1 118 ? -8.230 5.361 16.909 1.00 94.88 118 ARG A O 1
ATOM 957 N N . SER A 1 119 ? -9.224 5.225 14.901 1.00 93.56 119 SER A N 1
ATOM 958 C CA . SER A 1 119 ? -10.560 5.644 15.362 1.00 93.56 119 SER A CA 1
ATOM 959 C C . SER A 1 119 ? -11.206 4.636 16.322 1.00 93.56 119 SER A C 1
ATOM 961 O O . SER A 1 119 ? -11.885 5.030 17.267 1.00 93.56 119 SER A O 1
ATOM 963 N N . TYR A 1 120 ? -10.927 3.344 16.133 1.00 95.75 120 TYR A N 1
ATOM 964 C CA . TYR A 1 120 ? -11.353 2.245 17.007 1.00 95.75 120 TYR A CA 1
ATOM 965 C C . TYR A 1 120 ? -10.319 1.901 18.096 1.00 95.75 120 TYR A C 1
ATOM 967 O O . TYR A 1 120 ? -10.339 0.802 18.648 1.00 95.75 120 TYR A O 1
ATOM 975 N N . LYS A 1 121 ? -9.400 2.826 18.421 1.00 95.38 121 LYS A N 1
ATOM 976 C CA . LYS A 1 121 ? -8.378 2.670 19.478 1.00 95.38 121 LYS A CA 1
ATOM 977 C C . LYS A 1 121 ? -7.531 1.390 19.345 1.00 95.38 121 LYS A C 1
ATOM 979 O O . LYS A 1 121 ? -7.159 0.779 20.340 1.00 95.38 121 LYS A O 1
ATOM 984 N N . GLY A 1 122 ? -7.255 0.968 18.114 1.00 93.00 122 GLY A N 1
ATOM 985 C CA . GLY A 1 122 ? -6.481 -0.232 17.793 1.00 93.00 122 GLY A CA 1
ATOM 986 C C . GLY A 1 122 ? -7.267 -1.546 17.848 1.00 93.00 122 GLY A C 1
ATOM 987 O O . GLY A 1 122 ? -6.680 -2.606 17.641 1.00 93.00 122 GLY A O 1
ATOM 988 N N . ASN A 1 123 ? -8.582 -1.526 18.096 1.00 96.75 123 ASN A N 1
ATOM 989 C CA . ASN A 1 123 ? -9.370 -2.754 18.167 1.00 96.75 123 ASN A CA 1
ATOM 990 C C . ASN A 1 123 ? -9.689 -3.317 16.769 1.00 96.75 123 ASN A C 1
ATOM 992 O O . ASN A 1 123 ? -10.677 -2.946 16.129 1.00 96.75 123 ASN A O 1
ATOM 996 N N . ALA A 1 124 ? -8.872 -4.270 16.314 1.00 97.00 124 ALA A N 1
ATOM 997 C CA . ALA A 1 124 ? -9.049 -4.939 15.025 1.00 97.00 124 ALA A CA 1
ATOM 998 C C . ALA A 1 124 ? -10.403 -5.656 14.885 1.00 97.00 124 ALA A C 1
ATOM 1000 O O . ALA A 1 124 ? -10.961 -5.694 13.788 1.00 97.00 124 ALA A O 1
ATOM 1001 N N . LYS A 1 125 ? -10.961 -6.186 15.981 1.00 97.88 125 LYS A N 1
ATOM 1002 C CA . LYS A 1 125 ? -12.250 -6.888 15.972 1.00 97.88 125 LYS A CA 1
ATOM 1003 C C . LYS A 1 125 ? -13.411 -5.934 15.698 1.00 97.88 125 LYS A C 1
ATOM 1005 O O . LYS A 1 125 ? -14.310 -6.271 14.928 1.00 97.88 125 LYS A O 1
ATOM 1010 N N . ASP A 1 126 ? -13.373 -4.735 16.275 1.00 97.50 126 ASP A N 1
ATOM 1011 C CA . ASP A 1 126 ? -14.411 -3.724 16.050 1.00 97.50 126 ASP A CA 1
ATOM 1012 C C . ASP A 1 126 ? -14.350 -3.170 14.623 1.00 97.50 126 ASP A C 1
ATOM 1014 O O . ASP A 1 126 ? -15.389 -3.039 13.975 1.00 97.50 126 ASP A O 1
ATOM 1018 N N . VAL A 1 127 ? -13.143 -2.946 14.088 1.00 97.62 127 VAL A N 1
ATOM 1019 C CA . VAL A 1 127 ? -12.953 -2.570 12.675 1.00 97.62 127 VAL A CA 1
ATOM 1020 C C . VAL A 1 127 ? -13.456 -3.672 11.744 1.00 97.62 127 VAL A C 1
ATOM 1022 O O . VAL A 1 127 ? -14.174 -3.392 10.786 1.00 97.62 127 VAL A O 1
ATOM 1025 N N . ALA A 1 128 ? -13.131 -4.935 12.030 1.00 97.81 128 ALA A N 1
ATOM 1026 C CA . ALA A 1 128 ? -13.594 -6.071 11.238 1.00 97.81 128 ALA A CA 1
ATOM 1027 C C . ALA A 1 128 ? -15.124 -6.179 11.246 1.00 97.81 128 ALA A C 1
ATOM 1029 O O . ALA A 1 128 ? -15.737 -6.345 10.191 1.00 97.81 128 ALA A O 1
ATOM 1030 N N . LYS A 1 129 ? -15.751 -6.007 12.416 1.00 97.94 129 LYS A N 1
ATOM 1031 C CA . LYS A 1 129 ? -17.210 -5.958 12.558 1.00 97.94 129 LYS A CA 1
ATOM 1032 C C . LYS A 1 129 ? -17.813 -4.797 11.767 1.00 97.94 129 LYS A C 1
ATOM 1034 O O . LYS A 1 129 ? -18.810 -5.000 11.079 1.00 97.94 129 LYS A O 1
ATOM 1039 N N . HIS A 1 130 ? -17.207 -3.611 11.837 1.00 95.75 130 HIS A N 1
ATOM 1040 C CA . HIS A 1 130 ? -17.652 -2.424 11.108 1.00 95.75 130 HIS A CA 1
ATOM 1041 C C . HIS A 1 130 ? -17.599 -2.633 9.587 1.00 95.75 130 HIS A C 1
ATOM 1043 O O . HIS A 1 130 ? -18.585 -2.392 8.899 1.00 95.75 130 HIS A O 1
ATOM 1049 N N . LEU A 1 131 ? -16.486 -3.164 9.072 1.00 95.50 131 LEU A N 1
ATOM 1050 C CA . LEU A 1 131 ? -16.286 -3.421 7.642 1.00 95.50 131 LEU A CA 1
ATOM 1051 C C . LEU A 1 131 ? -16.960 -4.707 7.140 1.00 95.50 131 LEU A C 1
ATOM 1053 O O . LEU A 1 131 ? -16.939 -4.980 5.939 1.00 95.50 131 LEU A O 1
ATOM 1057 N N . LYS A 1 132 ? -17.540 -5.510 8.043 1.00 97.12 132 LYS A N 1
ATOM 1058 C CA . LYS A 1 132 ? -18.060 -6.861 7.767 1.00 97.12 132 LYS A CA 1
ATOM 1059 C C . LYS A 1 132 ? -17.001 -7.758 7.114 1.00 97.12 132 LYS A C 1
ATOM 1061 O O . LYS A 1 132 ? -17.278 -8.494 6.168 1.00 97.12 132 LYS A O 1
ATOM 1066 N N . TRP A 1 133 ? -15.765 -7.666 7.597 1.00 97.50 133 TRP A N 1
ATOM 1067 C CA . TRP A 1 133 ? -14.636 -8.463 7.120 1.00 97.50 133 TRP A CA 1
ATOM 1068 C C . TRP A 1 133 ? -14.267 -9.563 8.114 1.00 97.50 133 TRP A C 1
ATOM 1070 O O . TRP A 1 133 ? -14.507 -9.418 9.313 1.00 97.50 133 TRP A O 1
ATOM 1080 N N . PRO A 1 134 ? -13.599 -10.633 7.651 1.00 97.50 134 PRO A N 1
ATOM 1081 C CA . PRO A 1 134 ? -12.849 -11.503 8.545 1.00 97.50 134 PRO A CA 1
ATOM 1082 C C . PRO A 1 134 ? -11.787 -10.697 9.306 1.00 97.50 134 PRO A C 1
ATOM 1084 O O . PRO A 1 134 ? -11.051 -9.919 8.697 1.00 97.50 134 PRO A O 1
ATOM 1087 N N . GLU A 1 135 ? -11.651 -10.916 10.616 1.00 97.75 135 GLU A N 1
ATOM 1088 C CA . GLU A 1 135 ? -10.669 -10.199 11.450 1.00 97.75 135 GLU A CA 1
ATOM 1089 C C . GLU A 1 135 ? -9.229 -10.366 10.938 1.00 97.75 135 GLU A C 1
ATOM 1091 O O . GLU A 1 135 ? -8.450 -9.414 10.943 1.00 97.75 135 GLU A O 1
ATOM 1096 N N . ALA A 1 136 ? -8.901 -11.542 10.391 1.00 97.25 136 ALA A N 1
ATOM 1097 C CA . ALA A 1 136 ? -7.603 -11.826 9.777 1.00 97.25 136 ALA A CA 1
ATOM 1098 C C . ALA A 1 136 ? -7.221 -10.825 8.670 1.00 97.25 136 ALA A C 1
ATOM 1100 O O . ALA A 1 136 ? -6.048 -10.508 8.505 1.00 97.25 136 ALA A O 1
ATOM 1101 N N . LYS A 1 137 ? -8.204 -10.281 7.943 1.00 97.25 137 LYS A N 1
ATOM 1102 C CA . LYS A 1 137 ? -7.986 -9.301 6.872 1.00 97.25 137 LYS A CA 1
ATOM 1103 C C . LYS A 1 137 ? -7.572 -7.933 7.418 1.00 97.25 137 LYS A C 1
ATOM 1105 O O . LYS A 1 137 ? -6.733 -7.263 6.828 1.00 97.25 137 LYS A O 1
ATOM 1110 N N . VAL A 1 138 ? -8.120 -7.543 8.571 1.00 98.06 138 VAL A N 1
ATOM 1111 C CA . VAL A 1 138 ? -7.715 -6.322 9.286 1.00 98.06 138 VAL A CA 1
ATOM 1112 C C . VAL A 1 138 ? -6.340 -6.512 9.925 1.00 98.06 138 VAL A C 1
ATOM 1114 O O . VAL A 1 138 ? -5.494 -5.629 9.829 1.00 98.06 138 VAL A O 1
ATOM 1117 N N . ARG A 1 139 ? -6.079 -7.684 10.516 1.00 98.06 139 ARG A N 1
ATOM 1118 C CA . ARG A 1 139 ? -4.759 -8.014 11.078 1.00 98.06 139 ARG A CA 1
ATOM 1119 C C . ARG A 1 139 ? -3.660 -8.040 10.021 1.00 98.06 139 ARG A C 1
ATOM 1121 O O . ARG A 1 139 ? -2.568 -7.567 10.292 1.00 98.06 139 ARG A O 1
ATOM 1128 N N . ALA A 1 140 ? -3.950 -8.517 8.812 1.00 97.94 140 ALA A N 1
ATOM 1129 C CA . ALA A 1 140 ? -2.995 -8.450 7.710 1.00 97.94 140 ALA A CA 1
ATOM 1130 C C . ALA A 1 140 ? -2.607 -7.003 7.359 1.00 97.94 140 ALA A C 1
ATOM 1132 O O . ALA A 1 140 ? -1.430 -6.728 7.140 1.00 97.94 140 ALA A O 1
ATOM 1133 N N . ALA A 1 141 ? -3.570 -6.070 7.382 1.00 97.69 141 ALA A N 1
ATOM 1134 C CA . ALA A 1 141 ? -3.287 -4.645 7.200 1.00 97.69 141 ALA A CA 1
ATOM 1135 C C . ALA A 1 141 ? -2.369 -4.095 8.302 1.00 97.69 141 ALA A C 1
ATOM 1137 O O . ALA A 1 141 ? -1.416 -3.376 8.010 1.00 97.69 141 ALA A O 1
ATOM 1138 N N . LEU A 1 142 ? -2.641 -4.477 9.556 1.00 97.75 142 LEU A N 1
ATOM 1139 C CA . LEU A 1 142 ? -1.829 -4.096 10.708 1.00 97.75 142 LEU A CA 1
ATOM 1140 C C . LEU A 1 142 ? -0.391 -4.617 10.571 1.00 97.75 142 LEU A C 1
ATOM 1142 O O . LEU A 1 142 ? 0.536 -3.815 10.610 1.00 97.75 142 LEU A O 1
ATOM 1146 N N . HIS A 1 143 ? -0.204 -5.916 10.321 1.00 97.81 143 HIS A N 1
ATOM 1147 C CA . HIS A 1 143 ? 1.131 -6.509 10.175 1.00 97.81 143 HIS A CA 1
ATOM 1148 C C . HIS A 1 143 ? 1.919 -5.876 9.022 1.00 97.81 143 HIS A C 1
ATOM 1150 O O . HIS A 1 143 ? 3.114 -5.621 9.149 1.00 97.81 143 HIS A O 1
ATOM 1156 N N . TYR A 1 144 ? 1.255 -5.579 7.901 1.00 97.75 144 TYR A N 1
ATOM 1157 C CA . TYR A 1 144 ? 1.898 -4.868 6.800 1.00 97.75 144 TYR A CA 1
ATOM 1158 C C . TYR A 1 144 ? 2.341 -3.458 7.220 1.00 97.75 144 TYR A C 1
ATOM 1160 O O . TYR A 1 144 ? 3.457 -3.049 6.914 1.00 97.75 144 TYR A O 1
ATOM 1168 N N . SER A 1 145 ? 1.504 -2.727 7.966 1.00 96.56 145 SER A N 1
ATOM 1169 C CA . SER A 1 145 ? 1.856 -1.391 8.467 1.00 96.56 145 SER A CA 1
ATOM 1170 C C . SER A 1 145 ? 3.000 -1.394 9.487 1.00 96.56 145 SER A C 1
ATOM 1172 O O . SER A 1 145 ? 3.732 -0.415 9.575 1.00 96.56 145 SER A O 1
ATOM 1174 N N . GLU A 1 146 ? 3.178 -2.484 10.235 1.00 96.69 146 GLU A N 1
ATOM 1175 C CA . GLU A 1 146 ? 4.294 -2.656 11.172 1.00 96.69 146 GLU A CA 1
ATOM 1176 C C . GLU A 1 146 ? 5.611 -2.942 10.439 1.00 96.69 146 GLU A C 1
ATOM 1178 O O . GLU A 1 146 ? 6.662 -2.459 10.856 1.00 96.69 146 GLU A O 1
ATOM 1183 N N . ALA A 1 147 ? 5.555 -3.695 9.336 1.00 96.56 147 ALA A N 1
ATOM 1184 C CA . ALA A 1 147 ? 6.718 -4.007 8.507 1.00 96.56 147 ALA A CA 1
ATOM 1185 C C . ALA A 1 147 ? 7.143 -2.839 7.601 1.00 96.56 147 ALA A C 1
ATOM 1187 O O . ALA A 1 147 ? 8.335 -2.633 7.376 1.00 96.56 147 ALA A O 1
ATOM 1188 N N . PHE A 1 148 ? 6.179 -2.053 7.111 1.00 95.00 148 PHE A N 1
ATOM 1189 C CA . PHE A 1 148 ? 6.409 -0.899 6.238 1.00 95.00 148 PHE A CA 1
ATOM 1190 C C . PHE A 1 148 ? 5.780 0.380 6.819 1.00 95.00 148 PHE A C 1
ATOM 1192 O O . PHE A 1 148 ? 4.887 0.976 6.211 1.00 95.00 148 PHE A O 1
ATOM 1199 N N . PRO A 1 149 ? 6.227 0.833 8.006 1.00 93.75 149 PRO A N 1
ATOM 1200 C CA . PRO A 1 149 ? 5.604 1.960 8.689 1.00 93.75 149 PRO A CA 1
ATOM 1201 C C . PRO A 1 149 ? 5.843 3.283 7.965 1.00 93.75 149 PRO A C 1
ATOM 1203 O O . PRO A 1 149 ? 4.986 4.157 8.031 1.00 93.75 149 PRO A O 1
ATOM 1206 N N . GLU A 1 150 ? 6.976 3.447 7.275 1.00 89.69 150 GLU A N 1
ATOM 1207 C CA . GLU A 1 150 ? 7.313 4.693 6.575 1.00 89.69 150 GLU A CA 1
ATOM 1208 C C . GLU A 1 150 ? 6.279 5.022 5.492 1.00 89.69 150 GLU A C 1
ATOM 1210 O O . GLU A 1 150 ? 5.630 6.057 5.580 1.00 89.69 150 GLU A O 1
ATOM 1215 N N . GLU A 1 151 ? 6.012 4.109 4.551 1.00 90.50 151 GLU A N 1
ATOM 1216 C CA . GLU A 1 151 ? 5.050 4.370 3.467 1.00 90.50 151 GLU A CA 1
ATOM 1217 C C . GLU A 1 151 ? 3.617 4.600 3.973 1.00 90.50 151 GLU A C 1
ATOM 1219 O O . GLU A 1 151 ? 2.868 5.397 3.406 1.00 90.50 151 GLU A O 1
ATOM 1224 N N . VAL A 1 152 ? 3.225 3.920 5.055 1.00 92.38 152 VAL A N 1
ATOM 1225 C CA . VAL A 1 152 ? 1.894 4.081 5.649 1.00 92.38 152 VAL A CA 1
ATOM 1226 C C . VAL A 1 152 ? 1.793 5.417 6.378 1.00 92.38 152 VAL A C 1
ATOM 1228 O O . VAL A 1 152 ? 0.781 6.107 6.258 1.00 92.38 152 VAL A O 1
ATOM 1231 N N . ASN A 1 153 ? 2.827 5.795 7.129 1.00 92.25 153 ASN A N 1
ATOM 1232 C CA . ASN A 1 153 ? 2.858 7.062 7.847 1.00 92.25 153 ASN A CA 1
ATOM 1233 C C . ASN A 1 153 ? 2.963 8.250 6.895 1.00 92.25 153 ASN A C 1
ATOM 1235 O O . ASN A 1 153 ? 2.283 9.241 7.138 1.00 92.25 153 ASN A O 1
ATOM 1239 N N . ASP A 1 154 ? 3.727 8.136 5.810 1.00 88.75 154 ASP A N 1
ATOM 1240 C CA . ASP A 1 154 ? 3.836 9.170 4.781 1.00 88.75 154 ASP A CA 1
ATOM 1241 C C . ASP A 1 154 ? 2.479 9.416 4.112 1.00 88.75 154 ASP A C 1
ATOM 1243 O O . ASP A 1 154 ? 2.042 10.561 4.017 1.00 88.75 154 ASP A O 1
ATOM 1247 N N . ALA A 1 155 ? 1.750 8.354 3.747 1.00 88.56 155 ALA A N 1
ATOM 1248 C CA . ALA A 1 155 ? 0.406 8.484 3.180 1.00 88.56 155 ALA A CA 1
ATOM 1249 C C . ALA A 1 155 ? -0.587 9.138 4.159 1.00 88.56 155 ALA A C 1
ATOM 1251 O O . ALA A 1 155 ? -1.430 9.944 3.760 1.00 88.56 155 ALA A O 1
ATOM 1252 N N . ILE A 1 156 ? -0.488 8.816 5.453 1.00 88.81 156 ILE A N 1
ATOM 1253 C CA . ILE A 1 156 ? -1.336 9.436 6.479 1.00 88.81 156 ILE A CA 1
ATOM 1254 C C . ILE A 1 156 ? -0.944 10.898 6.705 1.00 88.81 156 ILE A C 1
ATOM 1256 O O . ILE A 1 156 ? -1.824 11.745 6.809 1.00 88.81 156 ILE A O 1
ATOM 1260 N N . ALA A 1 157 ? 0.350 11.212 6.736 1.00 89.00 157 ALA A N 1
ATOM 1261 C CA . ALA A 1 157 ? 0.842 12.576 6.877 1.00 89.00 157 ALA A CA 1
ATOM 1262 C C . ALA A 1 157 ? 0.434 13.450 5.681 1.00 89.00 157 ALA A C 1
ATOM 1264 O O . ALA A 1 157 ? 0.008 14.587 5.876 1.00 89.00 157 ALA A O 1
ATOM 1265 N N . GLU A 1 158 ? 0.497 12.915 4.457 1.00 85.75 158 GLU A N 1
ATOM 1266 C CA . GLU A 1 158 ? -0.001 13.592 3.257 1.00 85.75 158 GLU A CA 1
ATOM 1267 C C . GLU A 1 158 ? -1.501 13.879 3.380 1.00 85.75 158 GLU A C 1
ATOM 1269 O O . GLU A 1 158 ? -1.919 15.024 3.211 1.00 85.75 158 GLU A O 1
ATOM 1274 N N . ASN A 1 159 ? -2.304 12.883 3.764 1.00 88.00 159 ASN A N 1
ATOM 1275 C CA . ASN A 1 159 ? -3.731 13.072 4.020 1.00 88.00 159 ASN A CA 1
ATOM 1276 C C . ASN A 1 159 ? -4.002 14.148 5.091 1.00 88.00 159 ASN A C 1
ATOM 1278 O O . ASN A 1 159 ? -4.861 15.006 4.896 1.00 88.00 159 ASN A O 1
ATOM 1282 N N . ASP A 1 160 ? -3.264 14.126 6.202 1.00 86.00 160 ASP A N 1
ATOM 1283 C CA . ASP A 1 160 ? -3.439 15.058 7.323 1.00 86.00 160 ASP A CA 1
ATOM 1284 C C . ASP A 1 160 ? -2.986 16.493 6.979 1.00 86.00 160 ASP A C 1
ATOM 1286 O O . ASP A 1 160 ? -3.451 17.453 7.596 1.00 86.00 160 ASP A O 1
ATOM 1290 N N . SER A 1 161 ? -2.113 16.655 5.978 1.00 83.38 161 SER A N 1
ATOM 1291 C CA . SER A 1 161 ? -1.636 17.959 5.492 1.00 83.38 161 SER A CA 1
ATOM 1292 C C . SER A 1 161 ? -2.665 18.723 4.654 1.00 83.38 161 SER A C 1
ATOM 1294 O O . SER A 1 161 ? -2.547 19.938 4.478 1.00 83.38 161 SER A O 1
ATOM 1296 N N . ILE A 1 16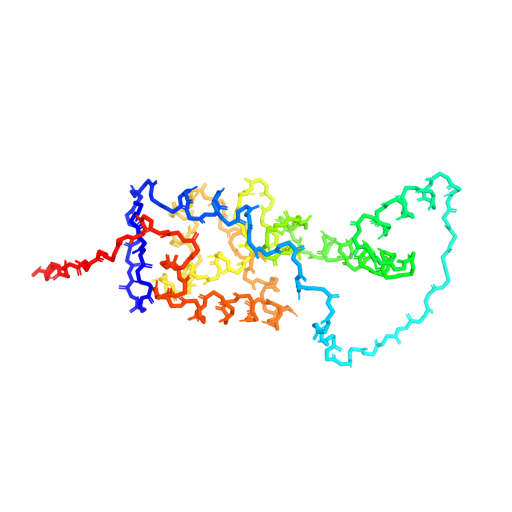2 ? -3.690 18.033 4.145 1.00 82.88 162 ILE A N 1
ATOM 1297 C CA . ILE A 1 162 ? -4.711 18.628 3.286 1.00 82.88 162 ILE A CA 1
ATOM 1298 C C . ILE A 1 162 ? -5.736 19.375 4.152 1.00 82.88 162 ILE A C 1
ATOM 1300 O O . ILE A 1 162 ? -6.615 18.784 4.784 1.00 82.88 162 ILE A O 1
ATOM 1304 N N . ASP A 1 163 ? -5.651 20.705 4.157 1.00 83.81 163 ASP A N 1
ATOM 1305 C CA . ASP A 1 163 ? -6.619 21.572 4.826 1.00 83.81 163 ASP A CA 1
ATOM 1306 C C . ASP A 1 163 ? -7.847 21.905 3.953 1.00 83.81 163 ASP A C 1
ATOM 1308 O O . ASP A 1 163 ? -7.925 21.614 2.755 1.00 83.81 163 ASP A O 1
ATOM 1312 N N . PHE A 1 164 ? -8.859 22.518 4.575 1.00 81.50 164 PHE A N 1
ATOM 1313 C CA . PHE A 1 164 ? -10.095 22.871 3.875 1.00 81.50 164 PHE A CA 1
ATOM 1314 C C . PHE A 1 164 ? -9.876 23.911 2.769 1.00 81.50 164 PHE A C 1
ATOM 1316 O O . PHE A 1 164 ? -10.535 23.830 1.735 1.00 81.50 164 PHE A O 1
ATOM 1323 N N . ASP A 1 165 ? -8.952 24.857 2.944 1.00 84.62 165 ASP A N 1
ATOM 1324 C CA . ASP A 1 165 ? -8.676 25.881 1.933 1.00 84.62 165 ASP A CA 1
ATOM 1325 C C . ASP A 1 165 ? -8.057 25.262 0.674 1.00 84.62 165 ASP A C 1
ATOM 1327 O O . ASP A 1 165 ? -8.443 25.598 -0.449 1.00 84.62 165 ASP A O 1
ATOM 1331 N N . SER A 1 166 ? -7.164 24.290 0.850 1.00 82.56 166 SER A N 1
ATOM 1332 C CA . SER A 1 166 ? -6.601 23.475 -0.226 1.00 82.56 166 SER A CA 1
ATOM 1333 C C . SER A 1 166 ? -7.690 22.664 -0.926 1.00 82.56 166 SER A C 1
ATOM 1335 O O . SER A 1 166 ? -7.787 22.693 -2.155 1.00 82.56 166 SER A O 1
ATOM 1337 N N . LEU A 1 167 ? -8.595 22.036 -0.167 1.00 83.56 167 LEU A N 1
ATOM 1338 C CA . LEU A 1 167 ? -9.734 21.309 -0.737 1.00 83.56 167 LEU A CA 1
ATOM 1339 C C . LEU A 1 167 ? -10.706 22.219 -1.478 1.00 83.56 167 LEU A C 1
ATOM 1341 O O . LEU A 1 167 ? -11.208 21.827 -2.525 1.00 83.56 167 LEU A O 1
ATOM 1345 N N . LYS A 1 168 ? -10.957 23.435 -0.992 1.00 83.44 168 LYS A N 1
ATOM 1346 C CA . LYS A 1 168 ? -11.835 24.406 -1.652 1.00 83.44 168 LYS A CA 1
ATOM 1347 C C . LYS A 1 168 ? -11.264 24.869 -2.992 1.00 83.44 168 LYS A C 1
ATOM 1349 O O . LYS A 1 168 ? -12.027 25.097 -3.925 1.00 83.44 168 LYS A O 1
ATOM 1354 N N . ARG A 1 169 ? -9.935 24.969 -3.123 1.00 85.69 169 ARG A N 1
ATOM 1355 C CA . ARG A 1 169 ? -9.279 25.240 -4.417 1.00 85.69 169 ARG A CA 1
ATOM 1356 C C . ARG A 1 169 ? -9.488 24.095 -5.410 1.00 85.69 169 ARG A C 1
ATOM 1358 O O . ARG A 1 169 ? -9.745 24.351 -6.580 1.00 85.69 169 ARG A O 1
ATOM 1365 N N . MET A 1 170 ? -9.399 22.849 -4.944 1.00 81.69 170 MET A N 1
ATOM 1366 C CA . MET A 1 170 ? -9.563 21.652 -5.784 1.00 81.69 170 MET A CA 1
ATOM 1367 C C . MET A 1 170 ? -11.030 21.354 -6.115 1.00 81.69 170 MET A C 1
ATOM 1369 O O . MET A 1 170 ? -11.353 20.874 -7.199 1.00 81.69 170 MET A O 1
ATOM 1373 N N . LEU A 1 171 ? -11.919 21.625 -5.163 1.00 84.19 171 LEU A N 1
ATOM 1374 C CA . LEU A 1 171 ? -13.348 21.354 -5.202 1.00 84.19 171 LEU A CA 1
ATOM 1375 C C . LEU A 1 171 ? -14.086 22.642 -4.809 1.00 84.19 171 LEU A C 1
ATOM 1377 O O . LEU A 1 171 ? -14.496 22.780 -3.657 1.00 84.19 171 LEU A O 1
ATOM 1381 N N . PRO A 1 172 ? -14.291 23.589 -5.742 1.00 81.56 172 PRO A N 1
ATOM 1382 C CA . PRO A 1 172 ? -14.919 24.882 -5.446 1.00 81.56 172 PRO A CA 1
ATOM 1383 C C . PRO A 1 172 ? -16.304 24.776 -4.788 1.00 81.56 172 PRO A C 1
ATOM 1385 O O . PRO A 1 172 ? -16.715 25.657 -4.038 1.00 81.56 172 PRO A O 1
ATOM 1388 N N . GLN A 1 173 ? -17.011 23.668 -5.027 1.00 84.62 173 GLN A N 1
ATOM 1389 C CA . GLN A 1 173 ? -18.301 23.312 -4.431 1.00 84.62 173 GLN A CA 1
ATOM 1390 C C . GLN A 1 173 ? -18.211 22.649 -3.038 1.00 84.62 173 GLN A C 1
ATOM 1392 O O . GLN A 1 173 ? -19.212 22.110 -2.538 1.00 84.62 173 GLN A O 1
ATOM 1397 N N . ALA A 1 174 ? -17.017 22.581 -2.445 1.00 83.69 174 ALA A N 1
ATOM 1398 C CA . ALA A 1 174 ? -16.799 22.068 -1.101 1.00 83.69 174 ALA A CA 1
ATOM 1399 C C . ALA A 1 174 ? -17.342 23.052 -0.062 1.00 83.69 174 ALA A C 1
ATOM 1401 O O . ALA A 1 174 ? -17.021 24.239 -0.067 1.00 83.69 174 ALA A O 1
ATOM 1402 N N . VAL A 1 175 ? -18.154 22.531 0.854 1.00 82.00 175 VAL A N 1
ATOM 1403 C CA . VAL A 1 175 ? -18.674 23.272 2.006 1.00 82.00 175 VAL A CA 1
ATOM 1404 C C . VAL A 1 175 ? -18.193 22.599 3.286 1.00 82.00 175 VAL A C 1
ATOM 1406 O O . VAL A 1 175 ? -18.222 21.366 3.378 1.00 82.00 175 VAL A O 1
ATOM 1409 N N . ASP A 1 176 ? -17.730 23.403 4.246 1.00 78.06 176 ASP A N 1
ATOM 1410 C CA . ASP A 1 176 ? -17.369 22.920 5.580 1.00 78.06 176 ASP A CA 1
ATOM 1411 C C . ASP A 1 176 ? -18.657 22.616 6.351 1.00 78.06 176 ASP A C 1
ATOM 1413 O O . ASP A 1 176 ? -19.588 23.425 6.386 1.00 78.06 176 ASP A O 1
ATOM 1417 N N . PHE A 1 177 ? -18.722 21.429 6.944 1.00 74.38 177 PHE A N 1
ATOM 1418 C CA . PHE A 1 177 ? -19.829 21.028 7.797 1.00 74.38 177 PHE A CA 1
ATOM 1419 C C . PHE A 1 177 ? -19.309 20.826 9.218 1.00 74.38 177 PHE A C 1
ATOM 1421 O O . PHE A 1 177 ? -18.697 19.806 9.543 1.00 74.38 177 PHE A O 1
ATOM 1428 N N . ALA A 1 178 ? -19.593 21.794 10.088 1.00 65.44 178 ALA A N 1
ATOM 1429 C CA . ALA A 1 178 ? -19.323 21.669 11.510 1.00 65.44 178 ALA A CA 1
ATOM 1430 C C . ALA A 1 178 ? -20.313 20.673 12.135 1.00 65.44 178 ALA A C 1
ATOM 1432 O O . ALA A 1 178 ? -21.486 20.986 12.352 1.00 65.44 178 ALA A O 1
ATOM 1433 N N . VAL A 1 179 ? -19.845 19.464 12.447 1.00 58.34 179 VAL A N 1
ATOM 1434 C CA . VAL A 1 179 ? -20.654 18.495 13.192 1.00 58.34 179 VAL A CA 1
ATOM 1435 C C . VAL A 1 179 ? -20.806 18.994 14.630 1.00 58.34 179 VAL A C 1
ATOM 1437 O O . VAL A 1 179 ? -19.840 19.017 15.394 1.00 58.34 179 VAL A O 1
ATOM 1440 N N . ARG A 1 180 ? -22.021 19.396 15.022 1.00 47.84 180 ARG A N 1
ATOM 1441 C CA . ARG A 1 180 ? -22.342 19.627 16.437 1.00 47.84 180 ARG A CA 1
ATOM 1442 C C . ARG A 1 180 ? -22.243 18.291 17.167 1.00 47.84 180 ARG A C 1
ATOM 1444 O O . ARG A 1 180 ? -23.023 17.383 16.900 1.00 47.84 180 ARG A O 1
ATOM 1451 N N . GLN A 1 181 ? -21.290 18.179 18.086 1.00 50.25 181 GLN A N 1
ATOM 1452 C CA . GLN A 1 181 ? -21.192 17.041 18.994 1.00 50.25 181 GLN A CA 1
ATOM 1453 C C . GLN A 1 181 ? -22.436 17.036 19.892 1.00 50.25 181 GLN A C 1
ATOM 1455 O O . GLN A 1 181 ? -22.547 17.840 20.818 1.00 50.25 181 GLN A O 1
ATOM 1460 N N . THR A 1 182 ? -23.407 16.169 19.609 1.00 45.38 182 THR A N 1
ATOM 1461 C CA . THR A 1 182 ? -24.490 15.882 20.552 1.00 45.38 182 THR A CA 1
ATOM 1462 C C . THR A 1 182 ? -23.885 15.156 21.743 1.00 45.38 182 THR A C 1
ATOM 1464 O O . THR A 1 182 ? -23.479 14.001 21.616 1.00 45.38 182 THR A O 1
ATOM 1467 N N . LYS A 1 183 ? -23.809 15.834 22.896 1.00 42.41 183 LYS A N 1
ATOM 1468 C CA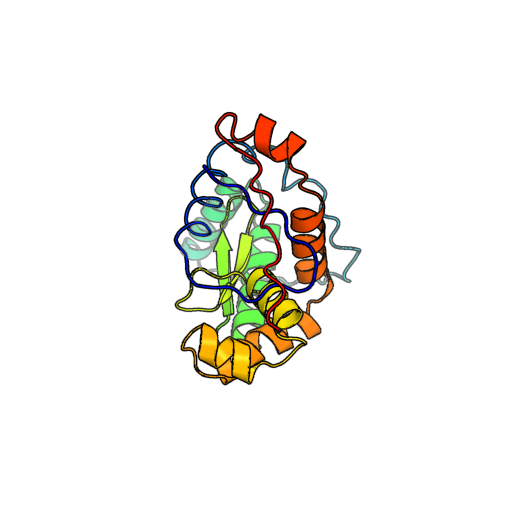 . LYS A 1 183 ? -23.522 15.192 24.182 1.00 42.41 183 LYS A CA 1
ATOM 1469 C C . LYS A 1 183 ? -24.571 14.094 24.392 1.00 42.41 183 LYS A C 1
ATOM 1471 O O . LYS A 1 183 ? -25.731 14.409 24.644 1.00 42.41 183 LYS A O 1
ATOM 1476 N N . ARG A 1 184 ? -24.188 12.826 24.228 1.00 48.12 184 ARG A N 1
ATOM 1477 C CA . ARG A 1 184 ? -24.980 11.703 24.741 1.00 48.12 184 ARG A CA 1
ATOM 1478 C C . ARG A 1 184 ? -24.809 11.735 26.262 1.00 48.12 184 ARG A C 1
ATOM 1480 O O . ARG A 1 184 ? -23.676 11.639 26.731 1.00 48.12 184 ARG A O 1
ATOM 1487 N N . GLY A 1 185 ? -25.901 12.051 26.959 1.00 44.25 185 GLY A N 1
ATOM 1488 C CA . GLY A 1 185 ? -25.991 12.045 28.421 1.00 44.25 185 GLY A CA 1
ATOM 1489 C C . GLY A 1 185 ? -26.114 10.643 28.989 1.00 44.25 185 GLY A C 1
ATOM 1490 O O . GLY A 1 185 ? -26.310 9.701 28.186 1.00 44.25 185 GLY A O 1
#

Foldseek 3Di:
DEDEDDDAADDDDPDDDVVVVQVLLPPPLPPDQPPDPPPVDDPDDDDDDDDDPVVLVVLVVVQVVVVHDSVVSVVVVVVQVVLCVVFPQWDWDQGSNGTAIDGHPDPDGLLNLVVVCSNVVNPLVVSCVVVVHDSSSSVSSVVVCVVVVPVSVVVVVVVNPCDPVNVCVSPVVYDYDDDDPDPPD

pLDDT: mean 77.51, std 24.48, range [25.03, 98.06]

Sequence (185 aa):
MHVRRMRPGFELHETCGTRLLFHLMKCYNAYNSYNGGSMKQSRTMVLSMRLPVESGKRLRRIANRHGWTASDASARLVEEGLRRSEFAFLDFRDSPAGRQAYIQGSTLAIWEVMLLLRSYKGNAKDVAKHLKWPEAKVRAALHYSEAFPEEVNDAIAENDSIDFDSLKRMLPQAVDFAVRQTKRG

Radius of gyration: 19.11 Å; chains: 1; bounding box: 48×40×53 Å

Secondary structure (DSSP, 8-state):
-EEP---S-------S-HHHHTTSTTSS-SSSTTS-----------------HHHHHHHHHHHHHHT--HHHHHHHHHHHHHHHHHSTTEEEEEETTEEEEEETTSS-BHHHHHHHHHHTTT-HHHHHHHHT--HHHHHHHHHHHHHSHHHHHHHHHHHHH--HHHHHHH-TT-EE---------